Protein AF-A0A929SG05-F1 (afdb_monomer_lite)

Foldseek 3Di:
DDDDDDDDDPVVPPVPPPPVVVVVVVVVPPPDDDDDDDDDDDDDDDDAEAEEEAPAPQVQFQDDPNWGQEHEDPDQLHQENYEYEYQEYEGEEYALHEHEDAADEREHGEYEYNEYHYQEYALHEYARYAYEHGEYEYAYYEHAHEYAQHEYEAEEFEHGEYEYAYQDAYYYEEYEQGEYNAYEYDNGEYHHHYARYEYQYEYEQYHHQAEQENREYEAEHYEYQEEYEQGPNYLEYELAEYHYNDYHYNYYYYRTDYDNHDYYNGYD

pLDDT: mean 84.07, std 23.63, range [28.22, 98.94]

Sequence (268 aa):
MHYFADKISPHCVLKRANSQAIRAAALKKLAALSAAAACLLLPVCSFSGETRIYDGDASMLRNIGNYGNSFGPQNLDNVSENQIFVTTGDIGSVFGAYGEKKGSAVQNNSVEILNGNIANVFGGSAREGDVSKNKVSILRGSVRGDTVGGYSYLNNANENIVKIKSTLGVQLGNVYGGRSGKGDASGNKIEIDGEKTVVNKDIRGGYGSGA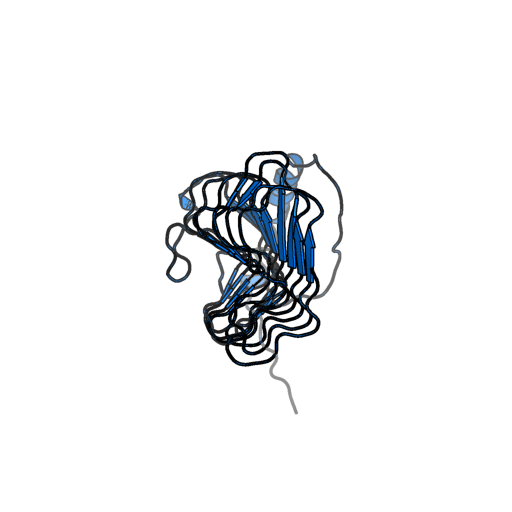TSRNEITIKNGEIKKDVVGGYNGSVASSNRIQISGGKLEGEITSGYSYGGEASKNIL

Secondary structure (DSSP, 8-state):
--PPPP---GGGSTTSSSSHHHHHHHTTS---S-----------------EEEE-S-GGG-EEETTEEEEBS-S-TT--BS-EEEE-SSEEEEEES-EE-STT--EES-EEEESS-EEEEEES-EESSS-EES-EEEE-SEEEEEEEEEEEESSS-EES-EEEEE-SS-EEEEEEEEEEESSS---S-EEEEE-TTEEE-S-EEEEE-SSB--S-EEEE-SSEE-S-EEEEESBSB--S-EEEE-SSEE-S-EES--BSSS---S-B-

Structure (mmCIF, N/CA/C/O backbone):
data_AF-A0A929SG05-F1
#
_entry.id   AF-A0A929SG05-F1
#
loop_
_atom_site.group_PDB
_atom_site.id
_atom_site.type_symbol
_atom_site.label_atom_id
_atom_site.label_alt_id
_atom_site.label_comp_id
_atom_site.label_asym_id
_atom_site.label_entity_id
_atom_site.label_seq_id
_atom_site.pdbx_PDB_ins_code
_atom_site.Cartn_x
_atom_site.Cartn_y
_atom_site.Cartn_z
_atom_site.occupancy
_atom_site.B_iso_or_equiv
_atom_site.auth_seq_id
_atom_site.auth_comp_id
_atom_site.auth_asym_id
_atom_site.auth_atom_id
_atom_site.pdbx_PDB_model_num
ATOM 1 N N . MET A 1 1 ? 41.746 29.011 -0.440 1.00 38.06 1 MET A N 1
ATOM 2 C CA . MET A 1 1 ? 40.678 29.489 -1.342 1.00 38.06 1 MET A CA 1
ATOM 3 C C . MET A 1 1 ? 41.080 29.189 -2.776 1.00 38.06 1 MET A C 1
ATOM 5 O O . MET A 1 1 ? 42.043 29.786 -3.222 1.00 38.06 1 MET A O 1
ATOM 9 N N . HIS A 1 2 ? 40.391 28.276 -3.464 1.00 28.22 2 HIS A N 1
ATOM 10 C CA . HIS A 1 2 ? 39.849 28.463 -4.819 1.00 28.22 2 HIS A CA 1
ATOM 11 C C . HIS A 1 2 ? 39.221 27.159 -5.325 1.00 28.22 2 HIS A C 1
ATOM 13 O O . HIS A 1 2 ? 39.734 26.067 -5.099 1.00 28.22 2 HIS A O 1
ATOM 19 N N . TYR A 1 3 ? 38.044 27.343 -5.916 1.00 29.72 3 TYR A N 1
ATOM 20 C CA . TYR A 1 3 ? 37.077 26.366 -6.398 1.00 29.72 3 TYR A CA 1
ATOM 21 C C . TYR A 1 3 ? 37.628 25.523 -7.557 1.00 29.72 3 TYR A C 1
ATOM 23 O O . TYR A 1 3 ? 38.164 26.079 -8.514 1.00 29.72 3 TYR A O 1
ATOM 31 N N . PHE A 1 4 ? 37.382 24.211 -7.531 1.00 30.44 4 PHE A N 1
ATOM 32 C CA . PHE A 1 4 ? 37.314 23.409 -8.752 1.00 30.44 4 PHE A CA 1
ATOM 33 C C . PHE A 1 4 ? 35.882 23.478 -9.292 1.00 30.44 4 PHE A C 1
ATOM 35 O O . PHE A 1 4 ? 34.933 23.097 -8.612 1.00 30.44 4 PHE A O 1
ATOM 42 N N . ALA A 1 5 ? 35.734 24.018 -10.501 1.00 31.41 5 ALA A N 1
ATOM 43 C CA . ALA A 1 5 ? 34.506 23.955 -11.278 1.00 31.41 5 ALA A CA 1
ATOM 44 C C . ALA A 1 5 ? 34.463 22.616 -12.030 1.00 31.41 5 ALA A C 1
ATOM 46 O O . ALA A 1 5 ? 35.324 22.351 -12.874 1.00 31.41 5 ALA A O 1
ATOM 47 N N . ASP A 1 6 ? 33.463 21.788 -11.730 1.00 33.47 6 ASP A N 1
ATOM 48 C CA . ASP A 1 6 ? 33.198 20.550 -12.459 1.00 33.47 6 ASP A CA 1
ATOM 49 C C . ASP A 1 6 ? 32.697 20.854 -13.877 1.00 33.47 6 ASP A C 1
ATOM 51 O O . ASP A 1 6 ? 31.692 21.534 -14.100 1.00 33.47 6 ASP A O 1
ATOM 55 N N . LYS A 1 7 ? 33.430 20.330 -14.862 1.00 33.84 7 LYS A N 1
ATOM 56 C CA . LYS A 1 7 ? 33.086 20.373 -16.284 1.00 33.84 7 LYS A CA 1
ATOM 57 C C . LYS A 1 7 ? 31.921 19.419 -16.562 1.00 33.84 7 LYS A C 1
ATOM 59 O O . LYS A 1 7 ? 32.078 18.203 -16.498 1.00 33.84 7 LYS A O 1
ATOM 64 N N . ILE A 1 8 ? 30.772 19.965 -16.953 1.00 35.66 8 ILE A N 1
ATOM 65 C CA . ILE A 1 8 ? 29.648 19.200 -17.514 1.00 35.66 8 ILE A CA 1
ATOM 66 C C . ILE A 1 8 ? 30.037 18.691 -18.913 1.00 35.66 8 ILE A C 1
ATOM 68 O O . ILE A 1 8 ? 30.544 19.449 -19.741 1.00 35.66 8 ILE A O 1
ATOM 72 N N . SER A 1 9 ? 29.810 17.401 -19.186 1.00 30.77 9 SER A N 1
ATOM 73 C CA . SER A 1 9 ? 30.192 16.768 -20.456 1.00 30.77 9 SER A CA 1
ATOM 74 C C . SER A 1 9 ? 29.316 17.219 -21.651 1.00 30.77 9 SER A C 1
ATOM 76 O O . SER A 1 9 ? 28.100 17.395 -21.510 1.00 30.77 9 SER A O 1
ATOM 78 N N . PRO A 1 10 ? 29.891 17.361 -22.863 1.00 33.12 10 PRO A N 1
ATOM 79 C CA . PRO A 1 10 ? 29.193 17.852 -24.061 1.00 33.12 10 PRO A CA 1
ATOM 80 C C . PRO A 1 10 ? 28.108 16.911 -24.627 1.00 33.12 10 PRO A C 1
ATOM 82 O O . PRO A 1 10 ? 27.357 17.307 -25.519 1.00 33.12 10 PRO A O 1
ATOM 85 N N . HIS A 1 11 ? 27.929 15.706 -24.070 1.00 35.75 11 HIS A N 1
ATOM 86 C CA . HIS A 1 11 ? 26.809 14.816 -24.415 1.00 35.75 11 HIS A CA 1
ATOM 87 C C . HIS A 1 11 ? 25.427 15.373 -24.008 1.00 35.75 11 HIS A C 1
ATOM 89 O O . HIS A 1 11 ? 24.402 14.874 -24.477 1.00 35.75 11 HIS A O 1
ATOM 95 N N . CYS A 1 12 ? 25.386 16.427 -23.183 1.00 35.62 12 CYS A N 1
ATOM 96 C CA . CYS A 1 12 ? 24.159 17.046 -22.672 1.00 35.62 12 CYS A CA 1
ATOM 97 C C . CYS A 1 12 ? 23.469 18.012 -23.667 1.00 35.62 12 CYS A C 1
ATOM 99 O O . CYS A 1 12 ? 22.310 18.377 -23.481 1.00 35.62 12 CYS A O 1
ATOM 101 N N . VAL A 1 13 ? 24.135 18.418 -24.757 1.00 40.31 13 VAL A N 1
ATOM 102 C CA . VAL A 1 13 ? 23.622 19.480 -25.652 1.00 40.31 13 VAL A CA 1
ATOM 103 C C . VAL A 1 13 ? 22.741 18.947 -26.801 1.00 40.31 13 VAL A C 1
ATOM 105 O O . VAL A 1 13 ? 21.869 19.663 -27.287 1.00 40.31 13 VAL A O 1
ATOM 108 N N . LEU A 1 14 ? 22.878 17.677 -27.207 1.00 30.41 14 LEU A N 1
ATOM 109 C CA . LEU A 1 14 ? 22.305 17.173 -28.473 1.00 30.41 14 LEU A CA 1
ATOM 110 C C . LEU A 1 14 ? 20.991 16.370 -28.374 1.00 30.41 14 LEU A C 1
ATOM 112 O O . LEU A 1 14 ? 20.360 16.126 -29.398 1.00 30.41 14 LEU A O 1
ATOM 116 N N . LYS A 1 15 ? 20.484 16.036 -27.177 1.00 33.88 15 LYS A N 1
ATOM 117 C CA . LYS A 1 15 ? 19.126 15.450 -27.014 1.00 33.88 15 LYS A CA 1
ATOM 118 C C . LYS A 1 15 ? 18.008 16.499 -26.868 1.00 33.88 15 LYS A C 1
ATOM 120 O O . LYS A 1 15 ? 16.860 16.154 -26.594 1.00 33.88 15 LYS A O 1
ATOM 125 N N . ARG A 1 16 ? 18.333 17.779 -27.088 1.00 41.69 16 ARG A N 1
ATOM 126 C CA . ARG A 1 16 ? 17.463 18.947 -26.865 1.00 41.69 16 ARG A CA 1
ATOM 127 C C . ARG A 1 16 ? 16.379 19.165 -27.936 1.00 41.69 16 ARG A C 1
ATOM 129 O O . ARG A 1 16 ? 15.442 19.901 -27.663 1.00 41.69 16 ARG A O 1
ATOM 136 N N . ALA A 1 17 ? 16.447 18.530 -29.110 1.00 35.06 17 ALA A N 1
ATOM 137 C CA . ALA A 1 17 ? 15.553 18.875 -30.229 1.00 35.06 17 ALA A CA 1
ATOM 138 C C . ALA A 1 17 ? 14.489 17.820 -30.607 1.00 35.06 17 ALA A C 1
ATOM 140 O O . ALA A 1 17 ? 13.464 18.186 -31.171 1.00 35.06 17 ALA A O 1
ATOM 141 N N . ASN A 1 18 ? 14.650 16.535 -30.256 1.00 34.94 18 ASN A N 1
ATOM 142 C CA . ASN A 1 18 ? 13.774 15.468 -30.789 1.00 34.94 18 ASN A CA 1
ATOM 143 C C . ASN A 1 18 ? 12.668 14.955 -29.844 1.00 34.94 18 ASN A C 1
ATOM 145 O O . ASN A 1 18 ? 11.859 14.127 -30.250 1.00 34.94 18 ASN A O 1
ATOM 149 N N . SER A 1 19 ? 12.578 15.449 -28.605 1.00 41.50 19 SER A N 1
ATOM 150 C CA . SER A 1 19 ? 11.541 15.027 -27.636 1.00 41.50 19 SER A CA 1
ATOM 151 C C . SER A 1 19 ? 10.321 15.966 -27.587 1.00 41.50 19 SER A C 1
ATOM 153 O O . SER A 1 19 ? 9.219 15.547 -27.230 1.00 41.50 19 SER A O 1
ATOM 155 N N . GLN A 1 20 ? 10.470 17.230 -28.005 1.00 39.91 20 GLN A N 1
ATOM 156 C CA . GLN A 1 20 ? 9.378 18.214 -27.945 1.00 39.91 20 GLN A CA 1
ATOM 157 C C . GLN A 1 20 ? 8.353 18.074 -29.086 1.00 39.91 20 GLN A C 1
ATOM 159 O O . GLN A 1 20 ? 7.176 18.353 -28.871 1.00 39.91 20 GLN A O 1
ATOM 164 N N . ALA A 1 21 ? 8.742 17.564 -30.260 1.00 37.09 21 ALA A N 1
ATOM 165 C CA . ALA A 1 21 ? 7.813 17.370 -31.382 1.00 37.09 21 ALA A CA 1
ATOM 166 C C . ALA A 1 21 ? 6.912 16.126 -31.219 1.00 37.09 21 ALA A C 1
ATOM 168 O O . ALA A 1 21 ? 5.741 16.150 -31.594 1.00 37.09 21 ALA A O 1
ATOM 169 N N . ILE A 1 22 ? 7.418 15.056 -30.593 1.00 39.09 22 ILE A N 1
ATOM 170 C CA . ILE A 1 22 ? 6.668 13.800 -30.393 1.00 39.09 22 ILE A CA 1
ATOM 171 C C . ILE A 1 22 ? 5.617 13.956 -29.277 1.00 39.09 22 ILE A C 1
ATOM 173 O O . ILE A 1 22 ? 4.518 13.406 -29.362 1.00 39.09 22 ILE A O 1
ATOM 177 N N . ARG A 1 23 ? 5.899 14.785 -28.261 1.00 42.56 23 ARG A N 1
ATOM 178 C CA . ARG A 1 23 ? 4.977 15.041 -27.141 1.00 42.56 23 ARG A CA 1
ATOM 179 C C . ARG A 1 23 ? 3.778 15.927 -27.508 1.00 42.56 23 ARG A C 1
ATOM 181 O O . ARG A 1 23 ? 2.733 15.793 -26.882 1.00 42.56 23 ARG A O 1
ATOM 188 N N . ALA A 1 24 ? 3.866 16.751 -28.554 1.00 37.81 24 ALA A N 1
ATOM 189 C CA . ALA A 1 24 ? 2.734 17.555 -29.035 1.00 37.81 24 ALA A CA 1
ATOM 190 C C . ALA A 1 24 ? 1.695 16.739 -29.838 1.00 37.81 24 ALA A C 1
ATOM 192 O O . ALA A 1 24 ? 0.516 17.093 -29.860 1.00 37.81 24 ALA A O 1
ATOM 193 N N . ALA A 1 25 ? 2.102 15.631 -30.472 1.00 35.06 25 ALA A N 1
ATOM 194 C CA . ALA A 1 25 ? 1.200 14.772 -31.245 1.00 35.06 25 ALA A CA 1
ATOM 195 C C . ALA A 1 25 ? 0.426 13.774 -30.362 1.00 35.06 25 ALA A C 1
ATOM 197 O O . ALA A 1 25 ? -0.759 13.538 -30.599 1.00 35.06 25 ALA A O 1
ATOM 198 N N . ALA A 1 26 ? 1.051 13.253 -29.299 1.00 37.06 26 ALA A N 1
ATOM 199 C CA . ALA A 1 26 ? 0.381 12.391 -28.320 1.00 37.06 26 ALA A CA 1
ATOM 200 C C . ALA A 1 26 ? -0.656 13.156 -27.469 1.00 37.06 26 ALA A C 1
ATOM 202 O O . ALA A 1 26 ? -1.701 12.608 -27.123 1.00 37.06 26 ALA A O 1
ATOM 203 N N . LEU A 1 27 ? -0.425 14.452 -27.216 1.00 35.91 27 LEU A N 1
ATOM 204 C CA . LEU A 1 27 ? -1.356 15.314 -26.476 1.00 35.91 27 LEU A CA 1
ATOM 205 C C . LEU A 1 27 ? -2.671 15.622 -27.219 1.00 35.91 27 LEU A C 1
ATOM 207 O O . LEU A 1 27 ? -3.624 16.068 -26.586 1.00 35.91 27 LEU A O 1
ATOM 211 N N . LYS A 1 28 ? -2.778 15.366 -28.532 1.00 35.34 28 LYS A N 1
ATOM 212 C CA . LYS A 1 28 ? -4.035 15.571 -29.281 1.00 35.34 28 LYS A CA 1
ATOM 213 C C . LYS A 1 28 ? -5.044 14.426 -29.142 1.00 35.34 28 LYS A C 1
ATOM 215 O O . LYS A 1 28 ? -6.197 14.615 -29.513 1.00 35.34 28 LYS A O 1
ATOM 220 N N . LYS A 1 29 ? -4.655 13.263 -28.601 1.00 35.25 29 LYS A N 1
ATOM 221 C CA . LYS A 1 29 ? -5.557 12.102 -28.440 1.00 35.25 29 LYS A CA 1
ATOM 222 C C . LYS A 1 29 ? -6.075 11.863 -27.017 1.00 35.25 29 LYS A C 1
ATOM 224 O O . LYS A 1 29 ? -6.903 10.978 -26.845 1.00 35.25 29 LYS A O 1
ATOM 229 N N . LEU A 1 30 ? -5.664 12.657 -26.025 1.00 37.28 30 LEU A N 1
ATOM 230 C CA . LEU A 1 30 ? -6.106 12.509 -24.627 1.00 37.28 30 LEU A CA 1
ATOM 231 C C . LEU A 1 30 ? -6.714 13.792 -24.025 1.00 37.28 30 LEU A C 1
ATOM 233 O O . LEU A 1 30 ? -6.699 14.000 -22.817 1.00 37.28 30 LEU A O 1
ATOM 237 N N . ALA A 1 31 ? -7.286 14.659 -24.860 1.00 31.12 31 ALA A N 1
ATOM 238 C CA . ALA A 1 31 ? -8.037 15.828 -24.408 1.00 31.12 31 ALA A CA 1
ATOM 239 C C . ALA A 1 31 ? -9.525 15.484 -24.202 1.00 31.12 31 ALA A C 1
ATOM 241 O O . ALA A 1 31 ? -10.382 15.973 -24.929 1.00 31.12 31 ALA A O 1
ATOM 242 N N . ALA A 1 32 ? -9.830 14.616 -23.235 1.00 34.12 32 ALA A N 1
ATOM 243 C CA . ALA A 1 32 ? -11.186 14.444 -22.707 1.00 34.12 32 ALA A CA 1
ATOM 244 C C . ALA A 1 32 ? -11.154 13.750 -21.334 1.00 34.12 32 ALA A C 1
ATOM 246 O O . ALA A 1 32 ? -11.484 12.576 -21.236 1.00 34.12 32 ALA A O 1
ATOM 247 N N . LEU A 1 33 ? -10.698 14.457 -20.293 1.00 30.47 33 LEU A N 1
ATOM 248 C CA . LEU A 1 33 ? -11.373 14.598 -18.988 1.00 30.47 33 LEU A CA 1
ATOM 249 C C . LEU A 1 33 ? -10.465 15.376 -17.999 1.00 30.47 33 LEU A C 1
ATOM 251 O O . LEU A 1 33 ? -9.383 14.933 -17.638 1.00 30.47 33 LEU A O 1
ATOM 255 N N . SER A 1 34 ? -10.956 16.552 -17.589 1.00 36.50 34 SER A N 1
ATOM 256 C CA . SER A 1 34 ? -10.651 17.351 -16.381 1.00 36.50 34 SER A CA 1
ATOM 257 C C . SER A 1 34 ? -9.199 17.731 -16.007 1.00 36.50 34 SER A C 1
ATOM 259 O O . SER A 1 34 ? -8.512 17.030 -15.273 1.00 36.50 34 SER A O 1
ATOM 261 N N . ALA A 1 35 ? -8.825 18.942 -16.439 1.00 31.56 35 ALA A N 1
ATOM 262 C CA . ALA A 1 35 ? -8.150 20.040 -15.721 1.00 31.56 35 ALA A CA 1
ATOM 263 C C . ALA A 1 35 ? -7.282 19.752 -14.469 1.00 31.56 35 ALA A C 1
ATOM 265 O O . ALA A 1 35 ? -7.805 19.498 -13.390 1.00 31.56 35 ALA A O 1
ATOM 266 N N . ALA A 1 36 ? -5.977 20.036 -14.558 1.00 30.89 36 ALA A N 1
ATOM 267 C CA . ALA A 1 36 ? -5.409 21.324 -14.123 1.00 30.89 36 ALA A CA 1
ATOM 268 C C . ALA A 1 36 ? -3.918 21.406 -14.498 1.00 30.89 36 ALA A C 1
ATOM 270 O O . ALA A 1 36 ? -3.109 20.559 -14.130 1.00 30.89 36 ALA A O 1
ATOM 271 N N . ALA A 1 37 ? -3.570 22.445 -15.253 1.00 36.00 37 ALA A N 1
ATOM 272 C CA . ALA A 1 37 ? -2.208 22.794 -15.616 1.00 36.00 37 ALA A CA 1
ATOM 273 C C . ALA A 1 37 ? -1.506 23.510 -14.455 1.00 36.00 37 ALA A C 1
ATOM 275 O O . ALA A 1 37 ? -2.064 24.461 -13.917 1.00 36.00 37 ALA A O 1
ATOM 276 N N . ALA A 1 38 ? -0.272 23.115 -14.141 1.00 29.84 38 ALA A N 1
ATOM 277 C CA . ALA A 1 38 ? 0.769 24.008 -13.628 1.00 29.84 38 ALA A CA 1
ATOM 278 C C . ALA A 1 38 ? 2.110 23.262 -13.571 1.00 29.84 38 ALA A C 1
ATOM 280 O O . ALA A 1 38 ? 2.224 22.296 -12.827 1.00 29.84 38 ALA A O 1
ATOM 281 N N . CYS A 1 39 ? 3.118 23.725 -14.318 1.00 28.53 39 CYS A N 1
ATOM 282 C CA . CYS A 1 39 ? 4.428 24.052 -13.738 1.00 28.53 39 CYS A CA 1
ATOM 283 C C . CYS A 1 39 ? 5.305 24.765 -14.784 1.00 28.53 39 CYS A C 1
ATOM 285 O O . CYS A 1 39 ? 5.874 24.135 -15.677 1.00 28.53 39 CYS A O 1
ATOM 287 N N . LEU A 1 40 ? 5.391 26.096 -14.682 1.00 32.34 40 LEU A N 1
ATOM 288 C CA . LEU A 1 40 ? 6.451 26.902 -15.287 1.00 32.34 40 LEU A CA 1
ATOM 289 C C . LEU A 1 40 ? 7.572 27.084 -14.246 1.00 32.34 40 LEU A C 1
ATOM 291 O O . LEU A 1 40 ? 7.296 27.533 -13.140 1.00 32.34 40 LEU A O 1
ATOM 295 N N . LEU A 1 41 ? 8.808 26.811 -14.685 1.00 36.94 41 LEU A N 1
ATOM 296 C CA . LEU A 1 41 ? 10.105 27.341 -14.221 1.00 36.94 41 LEU A CA 1
ATOM 297 C C . LEU A 1 41 ? 10.525 27.143 -12.752 1.00 36.94 41 LEU A C 1
ATOM 299 O O . LEU A 1 41 ? 10.118 27.927 -11.910 1.00 36.94 41 LEU A O 1
ATOM 303 N N . LEU A 1 42 ? 11.506 26.257 -12.506 1.00 29.17 42 LEU A N 1
ATOM 304 C CA . LEU A 1 42 ? 12.574 26.409 -11.492 1.00 29.17 42 LEU A CA 1
ATOM 305 C C . LEU A 1 42 ? 13.803 25.512 -11.841 1.00 29.17 42 LEU A C 1
ATOM 307 O O . LEU A 1 42 ? 13.670 24.620 -12.683 1.00 29.17 42 LEU A O 1
ATOM 311 N N . PRO A 1 43 ? 15.017 25.808 -11.313 1.00 37.12 43 PRO A N 1
ATOM 312 C CA . PRO A 1 43 ? 16.310 25.456 -11.918 1.00 37.12 43 PRO A CA 1
ATOM 313 C C . PRO A 1 43 ? 16.718 23.977 -11.773 1.00 37.12 43 PRO A C 1
ATOM 315 O O . PRO A 1 43 ? 16.254 23.251 -10.902 1.00 37.12 43 PRO A O 1
ATOM 318 N N . VAL A 1 44 ? 17.612 23.547 -12.669 1.00 40.75 44 VAL A N 1
ATOM 319 C CA . VAL A 1 44 ? 17.956 22.153 -12.994 1.00 40.75 44 VAL A CA 1
ATOM 320 C C . VAL A 1 44 ? 19.114 21.626 -12.134 1.00 40.75 44 VAL A C 1
ATOM 322 O O . VAL A 1 44 ? 20.210 22.171 -12.230 1.00 40.75 44 VAL A O 1
ATOM 325 N N . CYS A 1 45 ? 18.892 20.548 -11.363 1.00 29.56 45 CYS A N 1
ATOM 326 C CA . CYS A 1 45 ? 19.618 19.262 -11.490 1.00 29.56 45 CYS A CA 1
ATOM 327 C C . CYS A 1 45 ? 19.241 18.237 -10.390 1.00 29.56 45 CYS A C 1
ATOM 329 O O . CYS A 1 45 ? 19.794 18.266 -9.297 1.00 29.56 45 CYS A O 1
ATOM 331 N N . SER A 1 46 ? 18.334 17.310 -10.722 1.00 32.66 46 SER A N 1
ATOM 332 C CA . SER A 1 46 ? 18.345 15.862 -10.403 1.00 32.66 46 SER A CA 1
ATOM 333 C C . SER A 1 46 ? 17.092 15.274 -11.074 1.00 32.66 46 SER A C 1
ATOM 335 O O . SER A 1 46 ? 15.999 15.767 -10.809 1.00 32.66 46 SER A O 1
ATOM 337 N N . PHE A 1 47 ? 17.191 14.332 -12.021 1.00 49.56 47 PHE A N 1
ATOM 338 C CA . PHE A 1 47 ? 16.023 13.954 -12.846 1.00 49.56 47 PHE A CA 1
ATOM 339 C C . PHE A 1 47 ? 15.055 12.992 -12.137 1.00 49.56 47 PHE A C 1
ATOM 341 O O . PHE A 1 47 ? 15.035 11.801 -12.402 1.00 49.56 47 PHE A O 1
ATOM 348 N N . SER A 1 48 ? 14.210 13.563 -11.287 1.00 62.59 48 SER A N 1
ATOM 349 C CA . SER A 1 48 ? 12.918 13.062 -10.802 1.00 62.59 48 SER A CA 1
ATOM 350 C C . SER A 1 48 ? 11.824 13.241 -11.886 1.00 62.59 48 SER A C 1
ATOM 352 O O . SER A 1 48 ? 11.951 14.144 -12.718 1.00 62.59 48 SER A O 1
ATOM 354 N N . GLY A 1 49 ? 10.774 12.403 -11.920 1.00 71.94 49 GLY A N 1
ATOM 355 C CA . GLY A 1 49 ? 9.578 12.662 -12.751 1.00 71.94 49 GLY A CA 1
ATOM 356 C C . GLY A 1 49 ? 9.420 11.916 -14.092 1.00 71.94 49 GLY A C 1
ATOM 357 O O . GLY A 1 49 ? 9.046 12.530 -15.095 1.00 71.94 49 GLY A O 1
ATOM 358 N N . GLU A 1 50 ? 9.672 10.602 -14.160 1.00 82.31 50 GLU A N 1
ATOM 359 C CA . GLU A 1 50 ? 9.360 9.790 -15.352 1.00 82.31 50 GLU A CA 1
ATOM 360 C C . GLU A 1 50 ? 7.856 9.458 -15.445 1.00 82.31 50 GLU A C 1
ATOM 362 O O . GLU A 1 50 ? 7.271 8.963 -14.485 1.00 82.31 50 GLU A O 1
ATOM 367 N N . THR A 1 51 ? 7.230 9.639 -16.616 1.00 87.81 51 THR A N 1
ATOM 368 C CA . THR A 1 51 ? 5.872 9.129 -16.893 1.00 87.81 51 THR A CA 1
ATOM 369 C C . THR A 1 51 ? 5.938 7.871 -17.754 1.00 87.81 51 THR A C 1
ATOM 371 O O . THR A 1 51 ? 6.520 7.905 -18.841 1.00 87.81 51 THR A O 1
ATOM 374 N N . ARG A 1 52 ? 5.305 6.777 -17.318 1.00 88.62 52 ARG A N 1
ATOM 375 C CA . ARG A 1 52 ? 5.233 5.514 -18.070 1.00 88.62 52 ARG A CA 1
ATOM 376 C C . ARG A 1 52 ? 3.810 4.987 -18.142 1.00 88.62 52 ARG A C 1
ATOM 378 O O . ARG A 1 52 ? 3.075 5.041 -17.164 1.00 88.62 52 ARG A O 1
ATOM 385 N N . ILE A 1 53 ? 3.453 4.428 -19.293 1.00 93.75 53 ILE A N 1
ATOM 386 C CA . ILE A 1 53 ? 2.140 3.834 -19.548 1.00 93.75 53 ILE A CA 1
ATOM 387 C C . ILE A 1 53 ? 2.370 2.394 -19.988 1.00 93.75 53 ILE A C 1
ATOM 389 O O . ILE A 1 53 ? 3.148 2.169 -20.908 1.00 93.75 53 ILE A O 1
ATOM 393 N N . TYR A 1 54 ? 1.727 1.441 -19.321 1.00 93.38 54 TYR A N 1
ATOM 394 C CA . TYR A 1 54 ? 1.644 0.059 -19.775 1.00 93.38 54 TYR A CA 1
ATOM 395 C C . TYR A 1 54 ? 0.309 -0.165 -20.481 1.00 93.38 54 TYR A C 1
ATOM 397 O O . TYR A 1 54 ? -0.765 0.076 -19.913 1.00 93.38 54 TYR A O 1
ATOM 405 N N . ASP A 1 55 ? 0.390 -0.618 -21.725 1.00 93.88 55 ASP A N 1
ATOM 406 C CA . ASP A 1 55 ? -0.731 -0.831 -22.642 1.00 93.88 55 ASP A CA 1
ATOM 407 C C . ASP A 1 55 ? -0.962 -2.305 -22.999 1.00 93.88 55 ASP A C 1
ATOM 409 O O . ASP A 1 55 ? -1.810 -2.617 -23.833 1.00 93.88 55 ASP A O 1
ATOM 413 N N . GLY A 1 56 ? -0.267 -3.215 -22.311 1.00 92.56 56 GLY A N 1
ATOM 414 C CA . GLY A 1 56 ? -0.355 -4.655 -22.538 1.00 92.56 56 GLY A CA 1
ATOM 415 C C . GLY A 1 56 ? 0.821 -5.238 -23.320 1.00 92.56 56 GLY A C 1
ATOM 416 O O . GLY A 1 56 ? 0.878 -6.458 -23.460 1.00 92.56 56 GLY A O 1
ATOM 417 N N . ASP A 1 57 ? 1.764 -4.417 -23.795 1.00 93.44 57 ASP A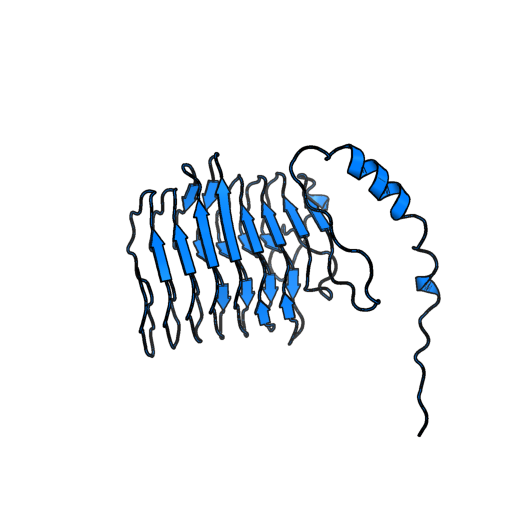 N 1
ATOM 418 C CA . ASP A 1 57 ? 2.985 -4.922 -24.421 1.00 93.44 57 ASP A CA 1
ATOM 419 C C . ASP A 1 57 ? 3.939 -5.538 -23.385 1.00 93.44 57 ASP A C 1
ATOM 421 O O . ASP A 1 57 ? 4.685 -4.848 -22.683 1.00 93.44 57 ASP A O 1
ATOM 425 N N . ALA A 1 58 ? 3.956 -6.872 -23.335 1.00 94.38 58 ALA A N 1
ATOM 426 C CA . ALA A 1 58 ? 4.809 -7.649 -22.442 1.00 94.38 58 ALA A CA 1
ATOM 427 C C . ALA A 1 58 ? 6.312 -7.334 -22.590 1.00 94.38 58 ALA A C 1
ATOM 429 O O . ALA A 1 58 ? 7.067 -7.573 -21.648 1.00 94.38 58 ALA A O 1
ATOM 430 N N . SER A 1 59 ? 6.763 -6.753 -23.711 1.00 94.00 59 SER A N 1
ATOM 431 C CA . SER A 1 59 ? 8.160 -6.329 -23.894 1.00 94.00 59 SER A CA 1
ATOM 432 C C . SER A 1 59 ? 8.593 -5.221 -22.920 1.00 94.00 59 SER A C 1
ATOM 434 O O . SER A 1 59 ? 9.781 -5.047 -22.644 1.00 94.00 59 SER A O 1
ATOM 436 N N . MET A 1 60 ? 7.631 -4.485 -22.352 1.00 93.44 60 MET A N 1
ATOM 437 C CA . MET A 1 60 ? 7.873 -3.437 -21.356 1.00 93.44 60 MET A CA 1
ATOM 438 C C . MET A 1 60 ? 8.116 -3.991 -19.946 1.00 93.44 60 MET A C 1
ATOM 440 O O . MET A 1 60 ? 8.562 -3.244 -19.061 1.00 93.44 60 MET A O 1
ATOM 444 N N . LEU A 1 61 ? 7.791 -5.268 -19.728 1.00 95.44 61 LEU A N 1
ATOM 445 C CA . LEU A 1 61 ? 7.929 -5.946 -18.448 1.00 95.44 61 LEU A CA 1
ATOM 446 C C . LEU A 1 61 ? 9.359 -6.446 -18.258 1.00 95.44 61 LEU A C 1
ATOM 448 O O . LEU A 1 61 ? 10.048 -6.844 -19.194 1.00 95.44 61 LEU A O 1
ATOM 452 N N . ARG A 1 62 ? 9.828 -6.402 -17.014 1.00 93.62 62 ARG A N 1
ATOM 453 C CA . ARG A 1 62 ? 11.196 -6.784 -16.650 1.00 93.62 62 ARG A CA 1
ATOM 454 C C . ARG A 1 62 ? 11.284 -7.233 -15.202 1.00 93.62 62 ARG A C 1
ATOM 456 O O . ARG A 1 62 ? 10.312 -7.165 -14.457 1.00 93.62 62 ARG A O 1
ATOM 463 N N . ASN A 1 63 ? 12.474 -7.631 -14.781 1.00 93.25 63 ASN A N 1
ATOM 464 C CA . ASN A 1 63 ? 12.741 -7.882 -13.373 1.00 93.25 63 ASN A CA 1
ATOM 465 C C . ASN A 1 63 ? 13.045 -6.556 -12.657 1.00 93.25 63 ASN A C 1
ATOM 467 O O . ASN A 1 63 ? 13.809 -5.737 -13.167 1.00 93.25 63 ASN A O 1
ATOM 471 N N . ILE A 1 64 ? 12.434 -6.341 -11.490 1.00 90.94 64 ILE A N 1
ATOM 472 C CA . ILE A 1 64 ? 12.716 -5.213 -10.588 1.00 90.94 64 ILE A CA 1
ATOM 473 C C . ILE A 1 64 ? 12.963 -5.803 -9.198 1.00 90.94 64 ILE A C 1
ATOM 475 O O . ILE A 1 64 ? 12.068 -6.422 -8.616 1.00 90.94 64 ILE A O 1
ATOM 479 N N . GLY A 1 65 ? 14.187 -5.671 -8.679 1.00 87.19 65 GLY A N 1
ATOM 480 C CA . GLY A 1 65 ? 14.627 -6.449 -7.522 1.00 87.19 65 GLY A CA 1
ATOM 481 C C . GLY A 1 65 ? 14.432 -7.952 -7.761 1.00 87.19 65 GLY A C 1
ATOM 482 O O . GLY A 1 65 ? 14.839 -8.486 -8.790 1.00 87.19 65 GLY A O 1
ATOM 483 N N . ASN A 1 66 ? 13.739 -8.622 -6.838 1.00 90.38 66 ASN A N 1
ATOM 484 C CA . ASN A 1 66 ? 13.415 -10.051 -6.947 1.00 90.38 66 ASN A CA 1
ATOM 485 C C . ASN A 1 66 ? 12.046 -10.325 -7.600 1.00 90.38 66 ASN A C 1
ATOM 487 O O . ASN A 1 66 ? 11.574 -11.461 -7.584 1.00 90.38 66 ASN A O 1
ATOM 491 N N . TYR A 1 67 ? 11.382 -9.301 -8.145 1.00 92.25 67 TYR A N 1
ATOM 492 C CA . TYR A 1 67 ? 10.058 -9.433 -8.749 1.00 92.25 67 TYR A CA 1
ATOM 493 C C . TYR A 1 67 ? 10.167 -9.537 -10.268 1.00 92.25 67 TYR A C 1
ATOM 495 O O . TYR A 1 67 ? 10.516 -8.568 -10.948 1.00 92.25 67 TYR A O 1
ATOM 503 N N . GLY A 1 68 ? 9.832 -10.710 -10.807 1.00 94.12 68 GLY A N 1
ATOM 504 C CA . GLY A 1 68 ? 9.701 -10.918 -12.247 1.00 94.12 68 GLY A CA 1
ATOM 505 C C . GLY A 1 68 ? 8.406 -10.340 -12.818 1.00 94.12 68 GLY A C 1
ATOM 506 O O . GLY A 1 68 ? 7.467 -10.048 -12.077 1.00 94.12 68 GLY A O 1
ATOM 507 N N . ASN A 1 69 ? 8.355 -10.202 -14.144 1.00 96.88 69 ASN A N 1
ATOM 508 C CA . ASN A 1 69 ? 7.181 -9.709 -14.873 1.00 96.88 69 ASN A CA 1
ATOM 509 C C . ASN A 1 69 ? 6.670 -8.345 -14.361 1.00 96.88 69 ASN A C 1
ATOM 511 O O . ASN A 1 69 ? 5.469 -8.137 -14.191 1.00 96.88 69 ASN A O 1
ATOM 515 N N . SER A 1 70 ? 7.591 -7.438 -14.037 1.00 97.38 70 SER A N 1
ATOM 516 C CA . SER A 1 70 ? 7.304 -6.182 -13.346 1.00 97.38 70 SER A CA 1
ATOM 517 C C . SER A 1 70 ? 7.321 -4.971 -14.270 1.00 97.38 70 SER A C 1
ATOM 519 O O . SER A 1 70 ? 8.073 -4.909 -15.244 1.00 97.38 70 SER A O 1
ATOM 521 N N . PHE A 1 71 ? 6.543 -3.960 -13.898 1.00 96.12 71 PHE A N 1
ATOM 522 C CA . PHE A 1 71 ? 6.481 -2.665 -14.560 1.00 96.12 71 PHE A CA 1
ATOM 523 C C . PHE A 1 71 ? 6.831 -1.527 -13.593 1.00 96.12 71 PHE A C 1
ATOM 525 O O . PHE A 1 71 ? 6.462 -1.554 -12.424 1.00 96.12 71 PHE A O 1
ATOM 532 N N . GLY A 1 72 ? 7.540 -0.510 -14.077 1.00 92.31 72 GLY A N 1
ATOM 533 C CA . GLY A 1 72 ? 7.965 0.651 -13.285 1.00 92.31 72 GLY A CA 1
ATOM 534 C C . GLY A 1 72 ? 9.007 1.506 -14.020 1.00 92.31 72 GLY A C 1
ATOM 535 O O . GLY A 1 72 ? 9.241 1.251 -15.211 1.00 92.31 72 GLY A O 1
ATOM 536 N N . PRO A 1 73 ? 9.665 2.475 -13.355 1.00 85.75 73 PRO A N 1
ATOM 537 C CA . PRO A 1 73 ? 10.720 3.337 -13.919 1.00 85.75 73 PRO A CA 1
ATOM 538 C C . PRO A 1 73 ? 11.977 2.590 -14.361 1.00 85.75 73 PRO A C 1
ATOM 540 O O . PRO A 1 73 ? 12.456 1.705 -13.648 1.00 85.75 73 PRO A O 1
ATOM 543 N N . GLN A 1 74 ? 12.521 2.933 -15.532 1.00 64.88 74 GLN A N 1
ATOM 544 C CA . GLN A 1 74 ? 13.694 2.242 -16.099 1.00 64.88 74 GLN A CA 1
ATOM 545 C C . GLN A 1 74 ? 14.991 2.528 -15.328 1.00 64.88 74 GLN A C 1
ATOM 547 O O . GLN A 1 74 ? 15.858 1.658 -15.284 1.00 64.88 74 GLN A O 1
ATOM 552 N N . ASN A 1 75 ? 15.104 3.699 -14.691 1.00 64.06 75 ASN A N 1
ATOM 553 C CA . ASN A 1 75 ? 16.292 4.118 -13.944 1.00 64.06 75 ASN A CA 1
ATOM 554 C C . ASN A 1 75 ? 16.010 4.148 -12.435 1.00 64.06 75 ASN A C 1
ATOM 556 O O . ASN A 1 75 ? 15.252 4.986 -11.955 1.00 64.06 75 ASN A O 1
ATOM 560 N N . LEU A 1 76 ? 16.664 3.257 -11.687 1.00 64.00 76 LEU A N 1
ATOM 561 C CA . LEU A 1 76 ? 16.486 3.075 -10.236 1.00 64.00 76 LEU A CA 1
ATOM 562 C C . LEU A 1 76 ? 17.216 4.128 -9.380 1.00 64.00 76 LEU A C 1
ATOM 564 O O . LEU A 1 76 ? 17.090 4.133 -8.158 1.00 64.00 76 LEU A O 1
ATOM 568 N N . ASP A 1 77 ? 17.975 5.023 -10.016 1.00 58.59 77 ASP A N 1
ATOM 569 C CA . ASP A 1 77 ? 18.637 6.157 -9.358 1.00 58.59 77 ASP A CA 1
ATOM 570 C C . ASP A 1 77 ? 17.680 7.342 -9.128 1.00 58.59 77 ASP A C 1
ATOM 572 O O . ASP A 1 77 ? 17.954 8.211 -8.302 1.00 58.59 77 ASP A O 1
ATOM 576 N N . ASN A 1 78 ? 16.532 7.348 -9.819 1.00 59.31 78 ASN A N 1
ATOM 577 C CA . ASN A 1 78 ? 15.541 8.422 -9.801 1.00 59.31 78 ASN A CA 1
ATOM 578 C C . ASN A 1 78 ? 14.272 7.949 -9.094 1.00 59.31 78 ASN A C 1
ATOM 580 O O . ASN A 1 78 ? 13.298 7.493 -9.693 1.00 59.31 78 ASN A O 1
ATOM 584 N N . VAL A 1 79 ? 14.312 8.035 -7.776 1.00 73.69 79 VAL A N 1
ATOM 585 C CA . VAL A 1 79 ? 13.340 7.417 -6.873 1.00 73.69 79 VAL A CA 1
ATOM 586 C C . VAL A 1 79 ? 12.161 8.330 -6.529 1.00 73.69 79 VAL A C 1
ATOM 588 O O . VAL A 1 79 ? 11.420 8.043 -5.587 1.00 73.69 79 VAL A O 1
ATOM 591 N N . SER A 1 80 ? 11.954 9.411 -7.287 1.00 87.31 80 SER A N 1
ATOM 592 C CA . SER A 1 80 ? 10.889 10.367 -6.998 1.00 87.31 80 SER A CA 1
ATOM 593 C C . SER A 1 80 ? 10.083 10.875 -8.189 1.00 87.31 80 SER A C 1
ATOM 595 O O . SER A 1 80 ? 10.535 10.861 -9.333 1.00 87.31 80 SER A O 1
ATOM 597 N N . GLU A 1 81 ? 8.861 11.318 -7.868 1.00 88.94 81 GLU A N 1
ATOM 598 C CA . GLU A 1 81 ? 7.890 12.003 -8.746 1.00 88.94 81 GLU A CA 1
ATOM 599 C C . GLU A 1 81 ? 7.465 11.234 -10.002 1.00 88.94 81 GLU A C 1
ATOM 601 O O . GLU A 1 81 ? 6.823 11.794 -10.891 1.00 88.94 81 GLU A O 1
ATOM 606 N N . ASN A 1 82 ? 7.775 9.943 -10.088 1.00 88.75 82 ASN A N 1
ATOM 607 C CA . ASN A 1 82 ? 7.385 9.138 -11.235 1.00 88.75 82 ASN A CA 1
ATOM 608 C C . ASN A 1 82 ? 5.860 8.955 -11.291 1.00 88.75 82 ASN A C 1
ATOM 610 O O . ASN A 1 82 ? 5.173 8.910 -10.267 1.00 88.75 82 ASN A O 1
ATOM 614 N N . GLN A 1 83 ? 5.323 8.825 -12.500 1.00 92.06 83 GLN A N 1
ATOM 615 C CA . GLN A 1 83 ? 3.902 8.632 -12.770 1.00 92.06 83 GLN A CA 1
ATOM 616 C C . GLN A 1 83 ? 3.703 7.398 -13.642 1.00 92.06 83 GLN A C 1
ATOM 618 O O . GLN A 1 83 ? 4.099 7.367 -14.807 1.00 92.06 83 GLN A O 1
ATOM 623 N N . ILE A 1 84 ? 3.095 6.367 -13.074 1.00 94.56 84 ILE A N 1
ATOM 624 C CA . ILE A 1 84 ? 2.934 5.065 -13.712 1.00 94.56 84 ILE A CA 1
ATOM 625 C C . ILE A 1 84 ? 1.455 4.816 -13.960 1.00 94.56 84 ILE A C 1
ATOM 627 O O . ILE A 1 84 ? 0.665 4.821 -13.023 1.00 94.56 84 ILE A O 1
ATOM 631 N N . PHE A 1 85 ? 1.090 4.547 -15.207 1.00 95.81 85 PHE A N 1
ATOM 632 C CA . PHE A 1 85 ? -0.275 4.226 -15.607 1.00 95.81 85 PHE A CA 1
ATOM 633 C C . PHE A 1 85 ? -0.331 2.805 -16.154 1.00 95.81 85 PHE A C 1
ATOM 635 O O . PHE A 1 85 ? 0.490 2.424 -16.987 1.00 95.81 85 PHE A O 1
ATOM 642 N N . VAL A 1 86 ? -1.316 2.025 -15.718 1.00 96.50 86 VAL A N 1
ATOM 643 C CA . VAL A 1 86 ? -1.569 0.675 -16.236 1.00 96.50 86 VAL A CA 1
ATOM 644 C C . VAL A 1 86 ? -2.972 0.630 -16.810 1.00 96.50 86 VAL A C 1
ATOM 646 O O . VAL A 1 86 ? -3.949 0.810 -16.085 1.00 96.50 86 VAL A O 1
ATOM 649 N N . THR A 1 87 ? -3.075 0.418 -18.120 1.00 95.94 87 THR A N 1
ATOM 650 C CA . THR A 1 87 ? -4.360 0.456 -18.835 1.00 95.94 87 THR A CA 1
ATOM 651 C C . THR A 1 87 ? -4.972 -0.920 -19.064 1.00 95.94 87 THR A C 1
ATOM 653 O O . THR A 1 87 ? -6.173 -0.998 -19.309 1.00 95.94 87 THR A O 1
ATOM 656 N N . THR A 1 88 ? -4.175 -1.993 -19.006 1.00 95.62 88 THR A N 1
ATOM 657 C CA . THR A 1 88 ? -4.602 -3.385 -19.214 1.00 95.62 88 THR A CA 1
ATOM 658 C C . THR A 1 88 ? -3.457 -4.367 -18.900 1.00 95.62 88 THR A C 1
ATOM 660 O O . THR A 1 88 ? -2.368 -3.951 -18.511 1.00 95.62 88 THR A O 1
ATOM 663 N N . GLY A 1 89 ? -3.696 -5.663 -19.122 1.00 96.31 89 GLY A N 1
ATOM 664 C CA . GLY A 1 89 ? -2.696 -6.735 -19.160 1.00 96.31 89 GLY A CA 1
ATOM 665 C C . GLY A 1 89 ? -2.543 -7.529 -17.861 1.00 96.31 89 GLY A C 1
ATOM 666 O O . GLY A 1 89 ? -3.214 -7.247 -16.869 1.00 96.31 89 GLY A O 1
ATOM 667 N N . ASP A 1 90 ? -1.679 -8.546 -17.903 1.00 97.81 90 ASP A N 1
ATOM 668 C CA . ASP A 1 90 ? -1.319 -9.399 -16.763 1.00 97.81 90 ASP A CA 1
ATOM 669 C C . ASP A 1 90 ? 0.114 -9.085 -16.310 1.00 97.81 90 ASP A C 1
ATOM 671 O O . ASP A 1 90 ? 1.069 -9.240 -17.075 1.00 97.81 90 ASP A O 1
ATOM 675 N N . ILE A 1 91 ? 0.256 -8.579 -15.085 1.00 98.44 91 ILE A N 1
ATOM 676 C CA . ILE A 1 91 ? 1.514 -8.045 -14.555 1.00 98.44 91 ILE A CA 1
ATOM 677 C C . ILE A 1 91 ? 1.827 -8.722 -13.223 1.00 98.44 91 ILE A C 1
ATOM 679 O O . ILE A 1 91 ? 0.965 -8.893 -12.362 1.00 98.44 91 ILE A O 1
ATOM 683 N N . GLY A 1 92 ? 3.098 -9.061 -13.014 1.00 98.44 92 GLY A N 1
ATOM 684 C CA . GLY A 1 92 ? 3.608 -9.480 -11.713 1.00 98.44 92 GLY A CA 1
ATOM 685 C C . GLY A 1 92 ? 3.501 -8.340 -10.702 1.00 98.44 92 GLY A C 1
ATOM 686 O O . GLY A 1 92 ? 2.582 -8.310 -9.887 1.00 98.44 92 GLY A O 1
ATOM 687 N N . SER A 1 93 ? 4.416 -7.376 -10.766 1.00 98.31 93 SER A N 1
ATOM 688 C CA . SER A 1 93 ? 4.434 -6.252 -9.825 1.00 98.31 93 SER A CA 1
ATOM 689 C C . SER A 1 93 ? 4.526 -4.903 -10.531 1.00 98.31 93 SER A C 1
ATOM 691 O O . SER A 1 93 ? 5.297 -4.734 -11.472 1.00 98.31 93 SER A O 1
ATOM 693 N N . VAL A 1 94 ? 3.776 -3.916 -10.051 1.00 98.44 94 VAL A N 1
ATOM 694 C CA . VAL A 1 94 ? 3.867 -2.525 -10.514 1.00 98.44 94 VAL A CA 1
ATOM 695 C C . VAL A 1 94 ? 4.531 -1.679 -9.437 1.00 98.44 94 VAL A C 1
ATOM 697 O O . VAL A 1 94 ? 4.126 -1.726 -8.277 1.00 98.44 94 VAL A O 1
ATOM 700 N N . PHE A 1 95 ? 5.524 -0.882 -9.823 1.00 96.50 95 PHE A N 1
ATOM 701 C CA . PHE A 1 95 ? 6.266 0.003 -8.931 1.00 96.50 95 PHE A CA 1
ATOM 702 C C . PHE A 1 95 ? 6.185 1.442 -9.417 1.00 96.50 95 PHE A C 1
ATOM 704 O O . PHE A 1 95 ? 6.569 1.720 -10.552 1.00 96.50 95 PHE A O 1
ATOM 711 N N . GLY A 1 96 ? 5.783 2.365 -8.542 1.00 94.69 96 GLY A N 1
ATOM 712 C CA . GLY A 1 96 ? 5.975 3.796 -8.782 1.00 94.69 96 GLY A CA 1
ATOM 713 C C . GLY A 1 96 ? 7.459 4.149 -8.834 1.00 94.69 96 GLY A C 1
ATOM 714 O O . GLY A 1 96 ? 7.877 4.904 -9.700 1.00 94.69 96 GLY A O 1
ATOM 715 N N . ALA A 1 97 ? 8.264 3.526 -7.971 1.00 92.50 97 ALA A N 1
ATOM 716 C CA . ALA A 1 97 ? 9.721 3.478 -8.046 1.00 92.50 97 ALA A CA 1
ATOM 717 C C . ALA A 1 97 ? 10.266 2.347 -7.162 1.00 92.50 97 ALA A C 1
ATOM 719 O O . ALA A 1 97 ? 9.575 1.863 -6.257 1.00 92.50 97 ALA A O 1
ATOM 720 N N . TYR A 1 98 ? 11.513 1.943 -7.414 1.00 91.94 98 TYR A N 1
ATOM 721 C CA . TYR A 1 98 ? 12.211 0.934 -6.623 1.00 91.94 98 TYR A CA 1
ATOM 722 C C . TYR A 1 98 ? 13.626 1.405 -6.255 1.00 91.94 98 TYR A C 1
ATOM 724 O O . TYR A 1 98 ? 14.435 1.689 -7.134 1.00 91.94 98 TYR A O 1
ATOM 732 N N . GLY A 1 99 ? 13.908 1.520 -4.956 1.00 90.38 99 GLY A N 1
ATOM 733 C CA . GLY A 1 99 ? 15.187 1.959 -4.402 1.00 90.38 99 GLY A CA 1
ATOM 734 C C . GLY A 1 99 ? 16.045 0.786 -3.925 1.00 90.38 99 GLY A C 1
ATOM 735 O O . GLY A 1 99 ? 15.744 0.148 -2.910 1.00 90.38 99 GLY A O 1
ATOM 736 N N . GLU A 1 100 ? 17.137 0.513 -4.639 1.00 81.88 100 GLU A N 1
ATOM 737 C CA . GLU A 1 100 ? 18.090 -0.555 -4.288 1.00 81.88 100 GLU A CA 1
ATOM 738 C C . GLU A 1 100 ? 19.213 -0.085 -3.367 1.00 81.88 100 GLU A C 1
ATOM 740 O O . GLU A 1 100 ? 19.693 -0.841 -2.522 1.00 81.88 100 GLU A O 1
ATOM 745 N N . LYS A 1 101 ? 19.637 1.171 -3.524 1.00 82.12 101 LYS A N 1
ATOM 746 C CA . LYS A 1 101 ? 20.792 1.715 -2.812 1.00 82.12 101 LYS A CA 1
ATOM 747 C C . LYS A 1 101 ? 20.437 2.040 -1.364 1.00 82.12 101 LYS A C 1
ATOM 749 O O . LYS A 1 101 ? 19.359 2.564 -1.070 1.00 82.12 101 LYS A O 1
ATOM 754 N N . LYS A 1 102 ? 21.380 1.772 -0.461 1.00 83.38 102 LYS A N 1
ATOM 755 C CA . LYS A 1 102 ? 21.294 2.197 0.937 1.00 83.38 102 LYS A CA 1
ATOM 756 C C . LYS A 1 102 ? 21.102 3.708 1.024 1.00 83.38 102 LYS A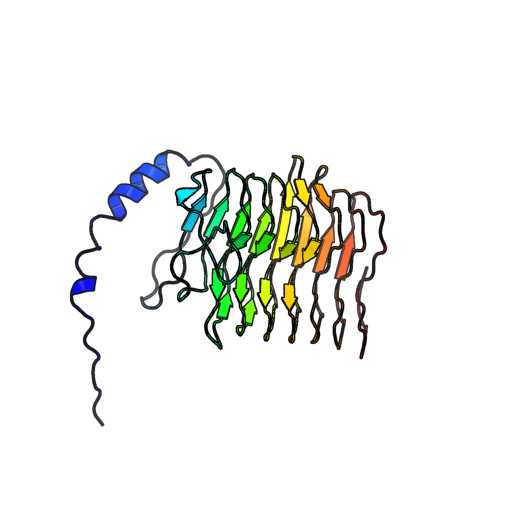 C 1
ATOM 758 O O . LYS A 1 102 ? 21.824 4.454 0.371 1.00 83.38 102 LYS A O 1
ATOM 763 N N . GLY A 1 103 ? 20.122 4.137 1.817 1.00 78.88 103 GLY A N 1
ATOM 764 C CA . GLY A 1 103 ? 19.783 5.551 1.974 1.00 78.88 103 GLY A CA 1
ATOM 765 C C . GLY A 1 103 ? 19.024 6.165 0.793 1.00 78.88 103 GLY A C 1
ATOM 766 O O . GLY A 1 103 ? 18.852 7.379 0.767 1.00 78.88 103 GLY A O 1
ATOM 767 N N . SER A 1 104 ? 18.564 5.368 -0.181 1.00 83.12 104 SER A N 1
ATOM 768 C CA . SER A 1 104 ? 17.672 5.878 -1.232 1.00 83.12 104 SER A CA 1
ATOM 769 C C . SER A 1 104 ? 16.347 6.358 -0.629 1.00 83.12 104 SER A C 1
ATOM 771 O O . SER A 1 104 ? 15.736 5.658 0.169 1.00 83.12 104 SER A O 1
ATOM 773 N N . ALA A 1 105 ? 15.892 7.553 -0.999 1.00 88.06 105 ALA A N 1
ATOM 774 C CA . ALA A 1 105 ? 14.599 8.079 -0.566 1.00 88.06 105 ALA A CA 1
ATOM 775 C C . ALA A 1 105 ? 13.571 7.898 -1.686 1.00 88.06 105 ALA A C 1
ATOM 777 O O . ALA A 1 105 ? 13.633 8.593 -2.695 1.00 88.06 105 ALA A O 1
ATOM 778 N N . VAL A 1 106 ? 12.628 6.968 -1.530 1.00 93.06 106 VAL A N 1
ATOM 779 C CA . VAL A 1 106 ? 11.601 6.692 -2.545 1.00 93.06 106 VAL A CA 1
ATOM 780 C C . VAL A 1 106 ? 10.350 7.491 -2.239 1.00 93.06 106 VAL A C 1
ATOM 782 O O . VAL A 1 106 ? 9.572 7.119 -1.357 1.00 93.06 106 VAL A O 1
ATOM 785 N N . GLN A 1 107 ? 10.158 8.604 -2.947 1.00 94.12 107 GLN A N 1
ATOM 786 C CA . GLN A 1 107 ? 9.155 9.582 -2.545 1.00 94.12 107 GLN A CA 1
ATOM 787 C C . GLN A 1 107 ? 8.371 10.249 -3.666 1.00 94.12 107 GLN A C 1
ATOM 789 O O . GLN A 1 107 ? 8.875 10.469 -4.757 1.00 94.12 107 GLN A O 1
ATOM 794 N N . ASN A 1 108 ? 7.136 10.651 -3.370 1.00 94.69 108 ASN A N 1
ATOM 795 C CA . ASN A 1 108 ? 6.272 11.402 -4.291 1.00 94.69 108 ASN A CA 1
ATOM 796 C C . ASN A 1 108 ? 5.943 10.675 -5.609 1.00 94.69 108 ASN A C 1
ATOM 798 O O . ASN A 1 108 ? 5.523 11.318 -6.567 1.00 94.69 108 ASN A O 1
ATOM 802 N N . ASN A 1 109 ? 6.124 9.357 -5.697 1.00 94.62 109 ASN A N 1
ATOM 803 C CA . ASN A 1 109 ? 5.754 8.605 -6.895 1.00 94.62 109 ASN A CA 1
ATOM 804 C C . ASN A 1 109 ? 4.253 8.302 -6.899 1.00 94.62 109 ASN A C 1
ATOM 806 O O . ASN A 1 109 ? 3.606 8.235 -5.852 1.00 94.62 109 ASN A O 1
ATOM 810 N N . SER A 1 110 ? 3.696 8.080 -8.083 1.00 95.69 110 SER A N 1
ATOM 811 C CA . SER A 1 110 ? 2.287 7.759 -8.270 1.00 95.69 110 SER A CA 1
ATOM 812 C C . SER A 1 110 ? 2.098 6.575 -9.210 1.00 95.69 110 SER A C 1
ATOM 814 O O . SER A 1 110 ? 2.746 6.476 -10.251 1.00 95.69 110 SER A O 1
ATOM 816 N N . VAL A 1 111 ? 1.192 5.678 -8.831 1.00 98.12 111 VAL A N 1
ATOM 817 C CA . VAL A 1 111 ? 0.730 4.559 -9.652 1.00 98.12 111 VAL A CA 1
ATOM 818 C C . VAL A 1 111 ? -0.779 4.665 -9.806 1.00 98.12 111 VAL A C 1
ATOM 820 O O . VAL A 1 111 ? -1.497 4.732 -8.809 1.00 98.12 111 VAL A O 1
ATOM 823 N N . GLU A 1 112 ? -1.259 4.641 -11.042 1.00 97.75 112 GLU A N 1
ATOM 824 C CA . GLU A 1 112 ? -2.672 4.648 -11.391 1.00 97.75 112 GLU A CA 1
ATOM 825 C C . GLU A 1 112 ? -3.030 3.409 -12.218 1.00 97.75 112 GLU A C 1
ATOM 827 O O . GLU A 1 112 ? -2.584 3.222 -13.353 1.00 97.75 112 GLU A O 1
ATOM 832 N N . ILE A 1 113 ? -3.843 2.538 -11.624 1.00 97.69 113 ILE A N 1
ATOM 833 C CA . ILE A 1 113 ? -4.343 1.320 -12.253 1.00 97.69 113 ILE A CA 1
ATOM 834 C C . ILE A 1 113 ? -5.721 1.610 -12.834 1.00 97.69 113 ILE A C 1
ATOM 836 O O . ILE A 1 113 ? -6.722 1.700 -12.117 1.00 97.69 113 ILE A O 1
ATOM 840 N N . LEU A 1 114 ? -5.760 1.752 -14.153 1.00 95.62 114 LEU A N 1
ATOM 841 C CA . LEU A 1 114 ? -6.980 1.987 -14.914 1.00 95.62 114 LEU A CA 1
ATOM 842 C C . LEU A 1 114 ? -7.674 0.673 -15.265 1.00 95.62 114 LEU A C 1
ATOM 844 O O . LEU A 1 114 ? -8.897 0.663 -15.361 1.00 95.62 114 LEU A O 1
ATOM 848 N N . ASN A 1 115 ? -6.913 -0.412 -15.452 1.00 95.44 115 ASN A N 1
ATOM 849 C CA . ASN A 1 115 ? -7.388 -1.794 -15.560 1.00 95.44 115 ASN A CA 1
ATOM 850 C C . ASN A 1 115 ? -6.195 -2.774 -15.529 1.00 95.44 115 ASN A C 1
ATOM 852 O O . ASN A 1 115 ? -5.048 -2.355 -15.660 1.00 95.44 115 ASN A O 1
ATOM 856 N N . GLY A 1 116 ? -6.468 -4.077 -15.438 1.00 96.19 116 GLY A N 1
ATOM 857 C CA . GLY A 1 116 ? -5.467 -5.147 -15.535 1.00 96.19 116 GLY A CA 1
ATOM 858 C C . GLY A 1 116 ? -5.648 -6.225 -14.468 1.00 96.19 116 GLY A C 1
ATOM 859 O O . GLY A 1 116 ? -6.468 -6.080 -13.562 1.00 96.19 116 GLY A O 1
ATOM 860 N N . ASN A 1 117 ? -4.873 -7.299 -14.585 1.00 98.12 117 ASN A N 1
ATOM 861 C CA . ASN A 1 117 ? -4.731 -8.347 -13.580 1.00 98.12 117 ASN A CA 1
ATOM 862 C C . ASN A 1 117 ? -3.308 -8.279 -13.029 1.00 98.12 117 ASN A C 1
ATOM 864 O O . ASN A 1 117 ? -2.349 -8.555 -13.740 1.00 98.12 117 ASN A O 1
ATOM 868 N N . ILE A 1 118 ? -3.153 -7.848 -11.782 1.00 98.69 118 ILE A N 1
ATOM 869 C CA . ILE A 1 118 ? -1.846 -7.498 -11.221 1.00 98.69 118 ILE A CA 1
ATOM 870 C C . ILE A 1 118 ? -1.605 -8.330 -9.967 1.00 98.69 118 ILE A C 1
ATOM 872 O O . ILE A 1 118 ? -2.509 -8.491 -9.149 1.00 98.69 118 ILE A O 1
ATOM 876 N N . ALA A 1 119 ? -0.399 -8.869 -9.775 1.00 98.56 119 ALA A N 1
ATOM 877 C CA . ALA A 1 119 ? -0.084 -9.553 -8.523 1.00 98.56 119 ALA A CA 1
ATOM 878 C C . ALA A 1 119 ? 0.100 -8.554 -7.377 1.00 98.56 119 ALA A C 1
ATOM 880 O O . ALA A 1 119 ? -0.606 -8.665 -6.383 1.00 98.56 119 ALA A O 1
ATOM 881 N N . ASN A 1 120 ? 0.990 -7.569 -7.519 1.00 98.75 120 ASN A N 1
ATOM 882 C CA . ASN A 1 120 ? 1.253 -6.572 -6.476 1.00 98.75 120 ASN A CA 1
ATOM 883 C C . ASN A 1 120 ? 1.379 -5.157 -7.042 1.00 98.75 120 ASN A C 1
ATOM 885 O O . ASN A 1 120 ? 1.873 -4.957 -8.153 1.00 98.75 120 ASN A O 1
ATOM 889 N N . VAL A 1 121 ? 1.001 -4.163 -6.246 1.00 98.81 121 VAL A N 1
ATOM 890 C CA . VAL A 1 121 ? 1.170 -2.745 -6.573 1.00 98.81 121 VAL A CA 1
ATOM 891 C C . VAL A 1 121 ? 1.863 -2.033 -5.422 1.00 98.81 121 VAL A C 1
ATOM 893 O O . VAL A 1 121 ? 1.393 -2.075 -4.287 1.00 98.81 121 VAL A O 1
ATOM 896 N N . PHE A 1 122 ? 2.947 -1.327 -5.732 1.00 98.38 122 PHE A N 1
ATOM 897 C CA . PHE A 1 122 ? 3.710 -0.517 -4.791 1.00 98.38 122 PHE A CA 1
ATOM 898 C C . PHE A 1 122 ? 3.784 0.922 -5.298 1.00 98.38 122 PHE A C 1
ATOM 900 O O . PHE A 1 122 ? 4.355 1.177 -6.359 1.00 98.38 122 PHE A O 1
ATOM 907 N N . GLY A 1 123 ? 3.267 1.885 -4.531 1.00 97.56 123 GLY A N 1
ATOM 908 C CA . GLY A 1 123 ? 3.458 3.307 -4.846 1.00 97.56 123 GLY A CA 1
ATOM 909 C C . GLY A 1 123 ? 4.940 3.688 -4.818 1.00 97.56 123 GLY A C 1
ATOM 910 O O . GLY A 1 123 ? 5.401 4.463 -5.645 1.00 97.56 123 GLY A O 1
ATOM 911 N N . GLY A 1 124 ? 5.707 3.063 -3.929 1.00 95.94 124 GLY A N 1
ATOM 912 C CA . GLY A 1 124 ? 7.165 3.077 -3.903 1.00 95.94 124 GLY A CA 1
ATOM 913 C C . GLY A 1 124 ? 7.680 1.901 -3.080 1.00 95.94 124 GLY A C 1
ATOM 914 O O . GLY A 1 124 ? 6.983 1.410 -2.190 1.00 95.94 124 GLY A O 1
ATOM 915 N N . SER A 1 125 ? 8.884 1.421 -3.377 1.00 95.56 125 SER A N 1
ATOM 916 C CA . SER A 1 125 ? 9.496 0.316 -2.637 1.00 95.56 125 SER A CA 1
ATOM 917 C C . SER A 1 125 ? 10.991 0.538 -2.455 1.00 95.56 125 SER A C 1
ATOM 919 O O . SER A 1 125 ? 11.668 0.886 -3.414 1.00 95.56 125 SER A O 1
ATOM 921 N N . ALA A 1 126 ? 11.531 0.279 -1.268 1.00 94.38 126 ALA A N 1
ATOM 922 C CA . ALA A 1 126 ? 12.967 0.342 -1.012 1.00 94.38 126 ALA A CA 1
ATOM 923 C C . ALA A 1 126 ? 13.434 -0.792 -0.098 1.00 94.38 126 ALA A C 1
ATOM 925 O O . ALA A 1 126 ? 12.736 -1.204 0.830 1.00 94.38 126 ALA A O 1
ATOM 926 N N . ARG A 1 127 ? 14.660 -1.277 -0.316 1.00 91.88 127 ARG A N 1
ATOM 927 C CA . ARG A 1 127 ? 15.267 -2.265 0.589 1.00 91.88 127 ARG A CA 1
ATOM 928 C C . ARG A 1 127 ? 15.843 -1.604 1.842 1.00 91.88 127 ARG A C 1
ATOM 930 O O . ARG A 1 127 ? 15.578 -2.041 2.956 1.00 91.88 127 ARG A O 1
ATOM 937 N N . GLU A 1 128 ? 16.615 -0.541 1.654 1.00 90.50 128 GLU A N 1
ATOM 938 C CA . GLU A 1 128 ? 17.374 0.136 2.717 1.00 90.50 128 GLU A CA 1
ATOM 939 C C . GLU A 1 128 ? 17.122 1.650 2.724 1.00 90.50 128 GLU A C 1
ATOM 941 O O . GLU A 1 128 ? 17.995 2.444 3.074 1.00 90.50 128 GLU A O 1
ATOM 946 N N . GLY A 1 129 ? 15.932 2.059 2.298 1.00 92.69 129 GLY A N 1
ATOM 947 C CA . GLY A 1 129 ? 15.573 3.448 2.046 1.00 92.69 129 GLY A CA 1
ATOM 948 C C . GLY A 1 129 ? 14.260 3.851 2.701 1.00 92.69 129 GLY A C 1
ATOM 949 O O . GLY A 1 129 ? 13.391 2.998 2.905 1.00 92.69 129 GLY A O 1
ATOM 950 N N . ASP A 1 130 ? 14.113 5.131 3.030 1.00 94.75 130 ASP A N 1
ATOM 951 C CA . ASP A 1 130 ? 12.824 5.668 3.463 1.00 94.75 130 ASP A CA 1
ATOM 952 C C . ASP A 1 130 ? 11.874 5.762 2.269 1.00 94.75 130 ASP A C 1
ATOM 954 O O . ASP A 1 130 ? 12.258 6.166 1.169 1.00 94.75 130 ASP A O 1
ATOM 958 N N . VAL A 1 131 ? 10.617 5.391 2.493 1.00 97.50 131 VAL A N 1
ATOM 959 C CA . VAL A 1 131 ? 9.572 5.396 1.473 1.00 97.50 131 VAL A CA 1
ATOM 960 C C . VAL A 1 131 ? 8.422 6.259 1.950 1.00 97.50 131 VAL A C 1
ATOM 962 O O . VAL A 1 131 ? 7.738 5.914 2.915 1.00 97.50 131 VAL A O 1
ATOM 965 N N . SER A 1 132 ? 8.205 7.396 1.292 1.00 98.00 132 SER A N 1
ATOM 966 C CA . SER A 1 132 ? 7.204 8.349 1.765 1.00 98.00 132 SER A CA 1
ATOM 967 C C . SER A 1 132 ? 6.449 9.091 0.684 1.00 98.00 132 SER A C 1
ATOM 969 O O . SER A 1 132 ? 6.949 9.296 -0.415 1.00 98.00 132 SER A O 1
ATOM 971 N N . LYS A 1 133 ? 5.224 9.524 0.993 1.00 98.00 133 LYS A N 1
ATOM 972 C CA . LYS A 1 133 ? 4.424 10.387 0.104 1.00 98.00 133 LYS A CA 1
ATOM 973 C C . LYS A 1 133 ? 4.137 9.775 -1.269 1.00 98.00 133 LYS A C 1
ATOM 975 O O . LYS A 1 133 ? 3.801 10.490 -2.210 1.00 98.00 133 LYS A O 1
ATOM 980 N N . ASN A 1 134 ? 4.259 8.458 -1.402 1.00 98.19 134 ASN A N 1
ATOM 981 C CA . ASN A 1 134 ? 3.888 7.768 -2.625 1.00 98.19 134 ASN A CA 1
ATOM 982 C C . ASN A 1 134 ? 2.383 7.511 -2.640 1.00 98.19 134 ASN A C 1
ATOM 984 O O . ASN A 1 134 ? 1.746 7.378 -1.591 1.00 98.19 134 ASN A O 1
ATOM 988 N N . LYS A 1 135 ? 1.808 7.436 -3.837 1.00 98.50 135 LYS A N 1
ATOM 989 C CA . LYS A 1 135 ? 0.369 7.308 -4.037 1.00 98.50 135 LYS A CA 1
ATOM 990 C C . LYS A 1 135 ? 0.042 6.141 -4.957 1.00 98.50 135 LYS A C 1
ATOM 992 O O . LYS A 1 135 ? 0.552 6.059 -6.068 1.00 98.50 135 LYS A O 1
ATOM 997 N N . VAL A 1 136 ? -0.891 5.298 -4.539 1.00 98.88 136 VAL A N 1
ATOM 998 C CA . VAL A 1 136 ? -1.543 4.310 -5.403 1.00 98.88 136 VAL A CA 1
ATOM 999 C C . VAL A 1 136 ? -2.994 4.719 -5.615 1.00 98.88 136 VAL A C 1
ATOM 1001 O O . VAL A 1 136 ? -3.683 5.125 -4.678 1.00 98.88 136 VAL A O 1
ATOM 1004 N N . SER A 1 137 ? -3.470 4.653 -6.853 1.00 98.19 137 SER A N 1
ATOM 1005 C CA . SER A 1 137 ? -4.870 4.846 -7.218 1.00 98.19 137 SER A CA 1
ATOM 1006 C C . SER A 1 137 ? -5.348 3.688 -8.082 1.00 98.19 137 SER A C 1
ATOM 1008 O O . SER A 1 137 ? -4.705 3.360 -9.072 1.00 98.19 137 SER A O 1
ATOM 1010 N N . ILE A 1 138 ? -6.452 3.048 -7.700 1.00 97.62 138 ILE A N 1
ATOM 1011 C CA . ILE A 1 138 ? -7.037 1.935 -8.460 1.00 97.62 138 ILE A CA 1
ATOM 1012 C C . ILE A 1 138 ? -8.461 2.303 -8.839 1.00 97.62 138 ILE A C 1
ATOM 1014 O O . ILE A 1 138 ? -9.289 2.602 -7.973 1.00 97.62 138 ILE A O 1
ATOM 1018 N N . LEU A 1 139 ? -8.719 2.279 -10.144 1.00 94.94 139 LEU A N 1
ATOM 1019 C CA . LEU A 1 139 ? -10.014 2.594 -10.728 1.00 94.94 139 LEU A CA 1
ATOM 1020 C C . LEU A 1 139 ? -10.720 1.336 -11.229 1.00 94.94 139 LEU A C 1
ATOM 1022 O O . LEU A 1 139 ? -11.942 1.282 -11.163 1.00 94.94 139 LEU A O 1
ATOM 1026 N N . ARG A 1 140 ? -10.007 0.333 -11.761 1.00 94.00 140 ARG A N 1
ATOM 1027 C CA . ARG A 1 140 ? -10.592 -0.937 -12.244 1.00 94.00 140 ARG A CA 1
ATOM 1028 C C . ARG A 1 140 ? -9.561 -2.067 -12.188 1.00 94.00 140 ARG A C 1
ATOM 1030 O O . ARG A 1 140 ? -8.373 -1.816 -11.998 1.00 94.00 140 ARG A O 1
ATOM 1037 N N . GLY A 1 141 ? -10.016 -3.294 -12.438 1.00 95.00 141 GLY A N 1
ATOM 1038 C CA . GLY A 1 141 ? -9.160 -4.475 -12.565 1.00 95.00 141 GLY A CA 1
ATOM 1039 C C . GLY A 1 141 ? -9.010 -5.239 -11.252 1.00 95.00 141 GLY A C 1
ATOM 1040 O O . GLY A 1 141 ? -9.853 -5.142 -10.358 1.00 95.00 141 GLY A O 1
ATOM 1041 N N . SER A 1 142 ? -7.945 -6.027 -11.142 1.00 98.00 142 SER A N 1
ATOM 1042 C CA . SER A 1 142 ? -7.656 -6.825 -9.954 1.00 98.00 142 SER A CA 1
ATOM 1043 C C . SER A 1 142 ? -6.205 -6.687 -9.495 1.00 98.00 142 SER A C 1
ATOM 1045 O O . SER A 1 142 ? -5.283 -6.663 -10.309 1.00 98.00 142 SER A O 1
ATOM 1047 N N . VAL A 1 143 ? -6.008 -6.618 -8.175 1.00 98.62 143 VAL A N 1
ATOM 1048 C CA . VAL A 1 143 ? -4.704 -6.771 -7.516 1.00 98.62 143 VAL A CA 1
ATOM 1049 C C . VAL A 1 143 ? -4.805 -7.944 -6.549 1.00 98.62 143 VAL A C 1
ATOM 1051 O O . VAL A 1 143 ? -5.342 -7.807 -5.456 1.00 98.62 143 VAL A O 1
ATOM 1054 N N . ARG A 1 144 ? -4.344 -9.126 -6.960 1.00 97.44 144 ARG A N 1
ATOM 1055 C CA . ARG A 1 144 ? -4.590 -10.389 -6.229 1.00 97.44 144 ARG A CA 1
ATOM 1056 C C . ARG A 1 144 ? -3.745 -10.569 -4.962 1.00 97.44 144 ARG A C 1
ATOM 1058 O O . ARG A 1 144 ? -4.140 -11.322 -4.076 1.00 97.44 144 ARG A O 1
ATOM 1065 N N . GLY A 1 145 ? -2.582 -9.928 -4.904 1.00 98.38 145 GLY A N 1
ATOM 1066 C CA . GLY A 1 145 ? -1.675 -9.896 -3.759 1.00 98.38 145 GLY A CA 1
ATOM 1067 C C . GLY A 1 145 ? -1.821 -8.588 -2.991 1.00 98.38 145 GLY A C 1
ATOM 1068 O O . GLY A 1 145 ? -2.911 -8.265 -2.518 1.00 98.38 145 GLY A O 1
ATOM 1069 N N . ASP A 1 146 ? -0.731 -7.835 -2.868 1.00 98.69 146 ASP A N 1
ATOM 1070 C CA . ASP A 1 146 ? -0.693 -6.652 -2.011 1.00 98.69 146 ASP A CA 1
ATOM 1071 C C . ASP A 1 146 ? -0.828 -5.347 -2.805 1.00 98.69 146 ASP A C 1
ATOM 1073 O O . ASP A 1 146 ? -0.150 -5.125 -3.810 1.00 98.69 146 ASP A O 1
ATOM 1077 N N . THR A 1 147 ? -1.670 -4.441 -2.305 1.00 98.88 147 THR A N 1
ATOM 1078 C CA . THR A 1 147 ? -1.685 -3.024 -2.686 1.00 98.88 147 THR A CA 1
ATOM 1079 C C . THR A 1 147 ? -1.050 -2.213 -1.567 1.00 98.88 147 THR A C 1
ATOM 1081 O O . THR A 1 147 ? -1.603 -2.136 -0.472 1.00 98.88 147 THR A O 1
ATOM 1084 N N . VAL A 1 148 ? 0.102 -1.598 -1.822 1.00 98.88 148 VAL A N 1
ATOM 1085 C CA . VAL A 1 148 ? 0.900 -0.916 -0.799 1.00 98.88 148 VAL A CA 1
ATOM 1086 C C . VAL A 1 148 ? 1.208 0.511 -1.241 1.00 98.88 148 VAL A C 1
ATOM 1088 O O . VAL A 1 148 ? 1.832 0.719 -2.283 1.00 98.88 148 VAL A O 1
ATOM 1091 N N . GLY A 1 149 ? 0.824 1.507 -0.441 1.00 98.75 149 GLY A N 1
ATOM 1092 C CA . GLY A 1 149 ? 1.183 2.903 -0.713 1.00 98.75 149 GLY A CA 1
ATOM 1093 C C . GLY A 1 149 ? 2.702 3.092 -0.745 1.00 98.75 149 GLY A C 1
ATOM 1094 O O . GLY A 1 149 ? 3.231 3.665 -1.693 1.00 98.75 149 GLY A O 1
ATOM 1095 N N . GLY A 1 150 ? 3.414 2.536 0.238 1.00 98.50 150 GLY A N 1
ATOM 1096 C CA . GLY A 1 150 ? 4.876 2.469 0.256 1.00 98.50 150 GLY A CA 1
ATOM 1097 C C . GLY A 1 150 ? 5.410 1.283 1.058 1.00 98.50 150 GLY A C 1
ATOM 1098 O O . GLY A 1 150 ? 4.875 0.962 2.120 1.00 98.50 150 GLY A O 1
ATOM 1099 N N . TYR A 1 151 ? 6.458 0.630 0.551 1.00 98.12 151 TYR A N 1
ATOM 1100 C CA . TYR A 1 151 ? 7.117 -0.501 1.206 1.00 98.12 151 TYR A CA 1
ATOM 1101 C C . TYR A 1 151 ? 8.591 -0.219 1.506 1.00 98.12 151 TYR A C 1
ATOM 1103 O O . TYR A 1 151 ? 9.360 0.041 0.588 1.00 98.12 151 TYR A O 1
ATOM 1111 N N . SER A 1 152 ? 9.015 -0.357 2.761 1.00 97.50 152 SER A N 1
ATOM 1112 C CA . SER A 1 152 ? 10.438 -0.362 3.122 1.00 97.50 152 SER A CA 1
ATOM 1113 C C . SER A 1 152 ? 10.805 -1.631 3.882 1.00 97.50 152 SER A C 1
ATOM 1115 O O . SER A 1 152 ? 10.099 -2.036 4.801 1.00 97.50 152 SER A O 1
ATOM 1117 N N . TYR A 1 153 ? 11.912 -2.287 3.533 1.00 95.94 153 TYR A N 1
ATOM 1118 C CA . TYR A 1 153 ? 12.341 -3.471 4.284 1.00 95.94 153 TYR A CA 1
ATOM 1119 C C . TYR A 1 153 ? 13.063 -3.102 5.590 1.00 95.94 153 TYR A C 1
ATOM 1121 O O . TYR A 1 153 ? 12.683 -3.607 6.647 1.00 95.94 153 TYR A O 1
ATOM 1129 N N . LEU A 1 154 ? 14.071 -2.221 5.536 1.00 95.75 154 LEU A N 1
ATOM 1130 C CA . LEU A 1 154 ? 14.892 -1.855 6.703 1.00 95.75 154 LEU A CA 1
ATOM 1131 C C . LEU A 1 154 ? 14.621 -0.461 7.291 1.00 95.75 154 LEU A C 1
ATOM 1133 O O . LEU A 1 154 ? 15.146 -0.171 8.360 1.00 95.75 154 LEU A O 1
ATOM 1137 N N . ASN A 1 155 ? 13.845 0.389 6.618 1.00 97.00 155 ASN A N 1
ATOM 1138 C CA . ASN A 1 155 ? 13.633 1.793 6.993 1.00 97.00 155 ASN A CA 1
ATOM 1139 C C . ASN A 1 155 ? 12.135 2.128 7.065 1.00 97.00 155 ASN A C 1
ATOM 1141 O O . ASN A 1 155 ? 11.301 1.231 7.197 1.00 97.00 155 ASN A O 1
ATOM 1145 N N . ASN A 1 156 ? 11.770 3.407 7.036 1.00 98.00 156 ASN A N 1
ATOM 1146 C CA . ASN A 1 156 ? 10.399 3.833 7.284 1.00 98.00 156 ASN A CA 1
ATOM 1147 C C . ASN A 1 156 ? 9.537 3.814 6.015 1.00 98.00 156 ASN A C 1
ATOM 1149 O O . ASN A 1 156 ? 10.021 4.018 4.902 1.00 98.00 156 ASN A O 1
ATOM 1153 N N . ALA A 1 157 ? 8.237 3.600 6.197 1.00 98.56 157 ALA A N 1
ATOM 1154 C CA . ALA A 1 157 ? 7.208 3.618 5.163 1.00 98.56 157 ALA A CA 1
ATOM 1155 C C . ALA A 1 157 ? 6.068 4.565 5.582 1.00 98.56 157 ALA A C 1
ATOM 1157 O O . ALA A 1 157 ? 4.962 4.132 5.914 1.00 98.56 157 ALA A O 1
ATOM 1158 N N . ASN A 1 158 ? 6.364 5.865 5.618 1.00 98.75 158 ASN A N 1
ATOM 1159 C CA . ASN A 1 158 ? 5.509 6.886 6.226 1.00 98.75 158 ASN A CA 1
ATOM 1160 C C . ASN A 1 158 ? 4.753 7.727 5.192 1.00 98.75 158 ASN A C 1
ATOM 1162 O O . ASN A 1 158 ? 5.247 7.960 4.098 1.00 98.75 158 ASN A O 1
ATOM 1166 N N . GLU A 1 159 ? 3.596 8.273 5.562 1.00 98.81 159 GLU A N 1
ATOM 1167 C CA . GLU A 1 159 ? 2.881 9.288 4.763 1.00 98.81 159 GLU A CA 1
ATOM 1168 C C . GLU A 1 159 ? 2.501 8.847 3.338 1.00 98.81 159 GLU A C 1
ATOM 1170 O O . GLU A 1 159 ? 2.330 9.673 2.443 1.00 98.81 159 GLU A O 1
ATOM 1175 N N . ASN A 1 160 ? 2.367 7.546 3.092 1.00 98.88 160 ASN A N 1
ATOM 1176 C CA . ASN A 1 160 ? 1.945 7.020 1.801 1.00 98.88 160 ASN A CA 1
ATOM 1177 C C . ASN A 1 160 ? 0.418 6.919 1.719 1.00 98.88 160 ASN A C 1
ATOM 1179 O O . ASN A 1 160 ? -0.286 6.858 2.730 1.00 98.88 160 ASN A O 1
ATOM 1183 N N . ILE A 1 161 ? -0.103 6.923 0.495 1.00 98.88 161 ILE A N 1
ATOM 1184 C CA . ILE A 1 161 ? -1.534 7.046 0.229 1.00 98.88 161 ILE A CA 1
ATOM 1185 C C . ILE A 1 161 ? -1.995 5.927 -0.704 1.00 98.88 161 ILE A C 1
ATOM 1187 O O . ILE A 1 161 ? -1.452 5.753 -1.791 1.00 98.88 161 ILE A O 1
ATOM 1191 N N . VAL A 1 162 ? -3.071 5.235 -0.340 1.00 98.94 162 VAL A N 1
ATOM 1192 C CA . VAL A 1 162 ? -3.821 4.351 -1.240 1.00 98.94 162 VAL A CA 1
ATOM 1193 C C . VAL A 1 162 ? -5.232 4.899 -1.422 1.00 98.94 162 VAL A C 1
ATOM 1195 O O . VAL A 1 162 ? -5.917 5.203 -0.448 1.00 98.94 162 VAL A O 1
ATOM 1198 N N . LYS A 1 163 ? -5.678 5.037 -2.672 1.00 98.62 163 LYS A N 1
ATOM 1199 C CA . LYS A 1 163 ? -7.040 5.462 -3.016 1.00 98.62 163 LYS A CA 1
ATOM 1200 C C . LYS A 1 163 ? -7.687 4.466 -3.964 1.00 98.62 163 LYS A C 1
ATOM 1202 O O . LYS A 1 163 ? -7.194 4.250 -5.064 1.00 98.62 163 LYS A O 1
ATOM 1207 N N . ILE A 1 164 ? -8.821 3.911 -3.574 1.00 97.75 164 ILE A N 1
ATOM 1208 C CA . ILE A 1 164 ? -9.621 3.030 -4.419 1.00 97.75 164 ILE A CA 1
ATOM 1209 C C . ILE A 1 164 ? -10.917 3.764 -4.720 1.00 97.75 164 ILE A C 1
ATOM 1211 O O . ILE A 1 164 ? -11.734 3.955 -3.823 1.00 97.75 164 ILE A O 1
ATOM 1215 N N . LYS A 1 165 ? -11.072 4.235 -5.960 1.00 92.75 165 LYS A N 1
ATOM 1216 C CA . LYS A 1 165 ? -12.253 4.988 -6.399 1.00 92.75 165 LYS A CA 1
ATOM 1217 C C . LYS A 1 165 ? -12.782 4.368 -7.674 1.00 92.75 165 LYS A C 1
ATOM 1219 O O . LYS A 1 165 ? -12.199 4.566 -8.736 1.00 92.75 165 LYS A O 1
ATOM 1224 N N . SER A 1 166 ? -13.856 3.593 -7.563 1.00 88.50 166 SER A N 1
ATOM 1225 C CA . SER A 1 166 ? -14.382 2.840 -8.698 1.00 88.50 166 SER A CA 1
ATOM 1226 C C . SER A 1 166 ? -15.898 2.769 -8.702 1.00 88.50 166 SER A C 1
ATOM 1228 O O . SER A 1 166 ? -16.526 2.445 -7.702 1.00 88.50 166 SER A O 1
ATOM 1230 N N . THR A 1 167 ? -16.484 2.989 -9.873 1.00 83.69 167 THR A N 1
ATOM 1231 C CA . THR A 1 167 ? -17.890 2.672 -10.161 1.00 83.69 167 THR A CA 1
ATOM 1232 C C . THR A 1 167 ? -18.056 1.261 -10.742 1.00 83.69 167 THR A C 1
ATOM 1234 O O . THR A 1 167 ? -19.158 0.842 -11.100 1.00 83.69 167 THR A O 1
ATOM 1237 N N . LEU A 1 168 ? -16.957 0.511 -10.866 1.00 86.19 168 LEU A N 1
ATOM 1238 C CA . LEU A 1 168 ? -16.871 -0.787 -11.525 1.00 86.19 168 LEU A CA 1
ATOM 1239 C C . LEU A 1 168 ? -16.248 -1.827 -10.587 1.00 86.19 168 LEU A C 1
ATOM 1241 O O . LEU A 1 168 ? -15.819 -1.516 -9.481 1.00 86.19 168 LEU A O 1
ATOM 1245 N N . GLY A 1 169 ? -16.256 -3.094 -11.003 1.00 87.25 169 GLY A N 1
ATOM 1246 C CA . GLY A 1 169 ? -15.712 -4.175 -10.183 1.00 87.25 169 GLY A CA 1
ATOM 1247 C C . GLY A 1 169 ? -14.201 -4.036 -9.994 1.00 87.25 169 GLY A C 1
ATOM 1248 O O . GLY A 1 169 ? -13.463 -3.968 -10.979 1.00 87.25 169 GLY A O 1
ATOM 1249 N N . VAL A 1 170 ? -13.759 -4.032 -8.736 1.00 96.12 170 VAL A N 1
ATOM 1250 C CA . VAL A 1 170 ? -12.346 -4.087 -8.338 1.00 96.12 170 VAL A CA 1
ATOM 1251 C C . VAL A 1 170 ? -12.174 -5.222 -7.335 1.00 96.12 170 VAL A C 1
ATOM 1253 O O . VAL A 1 170 ? -12.942 -5.316 -6.382 1.00 96.12 170 VAL A O 1
ATOM 1256 N N . GLN A 1 171 ? -11.178 -6.083 -7.542 1.00 98.25 171 GLN A N 1
ATOM 1257 C CA . GLN A 1 171 ? -10.861 -7.194 -6.635 1.00 98.25 171 GLN A CA 1
ATOM 1258 C C . GLN A 1 171 ? -9.456 -7.015 -6.069 1.00 98.25 171 GLN A C 1
ATOM 1260 O O . GLN A 1 171 ? -8.491 -6.994 -6.832 1.00 98.25 171 GLN A O 1
ATOM 1265 N N . LEU A 1 172 ? -9.335 -6.892 -4.748 1.00 98.56 172 LEU A N 1
ATOM 1266 C CA . LEU A 1 172 ? -8.063 -6.671 -4.059 1.00 98.56 172 LEU A CA 1
ATOM 1267 C C . LEU A 1 172 ? -7.752 -7.814 -3.087 1.00 98.56 172 LEU A C 1
ATOM 1269 O O . LEU A 1 172 ? -8.665 -8.418 -2.518 1.00 98.56 172 LEU A O 1
ATOM 1273 N N . GLY A 1 173 ? -6.465 -8.096 -2.890 1.00 98.75 173 GLY A N 1
ATOM 1274 C CA . GLY A 1 173 ? -5.943 -8.868 -1.766 1.00 98.75 173 GLY A CA 1
ATOM 1275 C C . GLY A 1 173 ? -5.781 -7.978 -0.534 1.00 98.75 173 GLY A C 1
ATOM 1276 O O . GLY A 1 173 ? -6.774 -7.439 -0.049 1.00 98.75 173 GLY A O 1
ATOM 1277 N N . ASN A 1 174 ? -4.561 -7.844 -0.003 1.00 98.81 174 ASN A N 1
ATOM 1278 C CA . ASN A 1 174 ? -4.312 -6.959 1.141 1.00 98.81 174 ASN A CA 1
ATOM 1279 C C . ASN A 1 174 ? -4.173 -5.503 0.691 1.00 98.81 174 ASN A C 1
ATOM 1281 O O . ASN A 1 174 ? -3.655 -5.220 -0.394 1.00 98.81 174 ASN A O 1
ATOM 1285 N N . VAL A 1 175 ? -4.545 -4.571 1.566 1.00 98.94 175 VAL A N 1
ATOM 1286 C CA . VAL A 1 175 ? -4.329 -3.137 1.351 1.00 98.94 175 VAL A CA 1
ATOM 1287 C C . VAL A 1 175 ? -3.552 -2.544 2.519 1.00 98.94 175 VAL A C 1
ATOM 1289 O O . VAL A 1 175 ? -3.996 -2.586 3.663 1.00 98.94 175 VAL A O 1
ATOM 1292 N N . TYR A 1 176 ? -2.407 -1.943 2.215 1.00 98.94 176 TYR A N 1
ATOM 1293 C CA . TYR A 1 176 ? -1.530 -1.293 3.179 1.00 98.94 176 TYR A CA 1
ATOM 1294 C C . TYR A 1 176 ? -1.334 0.176 2.812 1.00 98.94 176 TYR A C 1
ATOM 1296 O O . TYR A 1 176 ? -0.931 0.488 1.690 1.00 98.94 176 TYR A O 1
ATOM 1304 N N . GLY A 1 177 ? -1.548 1.087 3.761 1.00 98.81 177 GLY A N 1
ATOM 1305 C CA . GLY A 1 177 ? -1.187 2.492 3.573 1.00 98.81 177 GLY A CA 1
ATOM 1306 C C . GLY A 1 177 ? 0.332 2.612 3.472 1.00 98.81 177 GLY A C 1
ATOM 1307 O O . GLY A 1 177 ? 0.855 3.072 2.461 1.00 98.81 177 GLY A O 1
ATOM 1308 N N . GLY A 1 178 ? 1.036 2.074 4.467 1.00 98.81 178 GLY A N 1
ATOM 1309 C CA . GLY A 1 178 ? 2.480 1.853 4.440 1.00 98.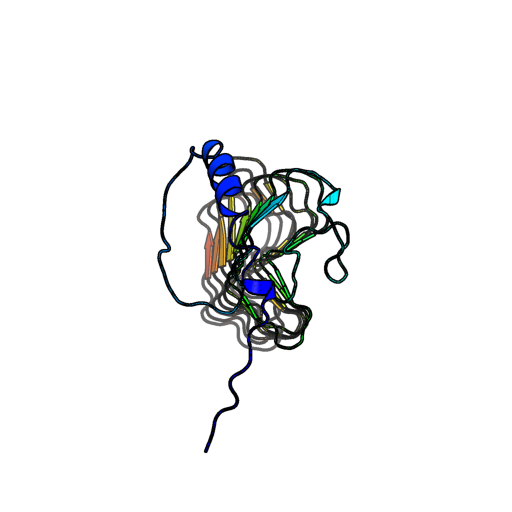81 178 GLY A CA 1
ATOM 1310 C C . GLY A 1 178 ? 2.855 0.537 5.113 1.00 98.81 178 GLY A C 1
ATOM 1311 O O . GLY A 1 178 ? 2.189 0.091 6.052 1.00 98.81 178 GLY A O 1
ATOM 1312 N N . ARG A 1 179 ? 3.924 -0.097 4.625 1.00 98.75 179 ARG A N 1
ATOM 1313 C CA . ARG A 1 179 ? 4.463 -1.334 5.193 1.00 98.75 179 ARG A CA 1
ATOM 1314 C C . ARG A 1 179 ? 5.968 -1.221 5.400 1.00 98.75 179 ARG A C 1
ATOM 1316 O O . ARG A 1 179 ? 6.712 -1.064 4.437 1.00 98.75 179 ARG A O 1
ATOM 1323 N N . SER A 1 180 ? 6.412 -1.372 6.639 1.00 98.31 180 SER A N 1
ATOM 1324 C CA . SER A 1 180 ? 7.821 -1.470 6.991 1.00 98.31 180 SER A CA 1
ATOM 1325 C C . SER A 1 180 ? 8.165 -2.836 7.592 1.00 98.31 180 SER A C 1
ATOM 1327 O O . SER A 1 180 ? 7.397 -3.407 8.364 1.00 98.31 180 SER A O 1
ATOM 1329 N N . GLY A 1 181 ? 9.324 -3.387 7.229 1.00 97.06 181 GLY A N 1
ATOM 1330 C CA . GLY A 1 181 ? 9.849 -4.611 7.834 1.00 97.06 181 GLY A CA 1
ATOM 1331 C C . GLY A 1 181 ? 10.534 -4.388 9.186 1.00 97.06 181 GLY A C 1
ATOM 1332 O O . GLY A 1 181 ? 10.492 -5.286 10.030 1.00 97.06 181 GLY A O 1
ATOM 1333 N N . LYS A 1 182 ? 11.175 -3.226 9.383 1.00 96.75 182 LYS A N 1
ATOM 1334 C CA . LYS A 1 182 ? 12.002 -2.922 10.570 1.00 96.75 182 LYS A CA 1
ATOM 1335 C C . LYS A 1 182 ? 11.825 -1.519 11.160 1.00 96.75 182 LYS A C 1
ATOM 1337 O O . LYS A 1 182 ? 12.324 -1.271 12.253 1.00 96.75 182 LYS A O 1
ATOM 1342 N N . GLY A 1 183 ? 11.133 -0.626 10.466 1.00 97.44 183 GLY A N 1
ATOM 1343 C CA . GLY A 1 183 ? 10.933 0.768 10.853 1.00 97.44 183 GLY A CA 1
ATOM 1344 C C . GLY A 1 183 ? 9.463 1.131 11.033 1.00 97.44 183 GLY A C 1
ATOM 1345 O O . GLY A 1 183 ? 8.599 0.269 11.246 1.00 97.44 183 GLY A O 1
ATOM 1346 N N . ASP A 1 184 ? 9.199 2.429 10.939 1.00 98.44 184 ASP A N 1
ATOM 1347 C CA . ASP A 1 184 ? 7.876 3.008 11.135 1.00 98.44 184 ASP A CA 1
ATOM 1348 C C . ASP A 1 184 ? 6.988 2.828 9.899 1.00 98.44 184 ASP A C 1
ATOM 1350 O O . ASP A 1 184 ? 7.456 2.797 8.759 1.00 98.44 184 ASP A O 1
ATOM 1354 N N . ALA A 1 185 ? 5.680 2.752 10.129 1.00 98.62 185 ALA A N 1
ATOM 1355 C CA . ALA A 1 185 ? 4.652 2.865 9.101 1.00 98.62 185 ALA A CA 1
ATOM 1356 C C . ALA A 1 185 ? 3.536 3.786 9.612 1.00 98.62 185 ALA A C 1
ATOM 1358 O O . ALA A 1 185 ? 2.428 3.357 9.936 1.00 98.62 185 ALA A O 1
ATOM 1359 N N . SER A 1 186 ? 3.869 5.066 9.744 1.00 98.81 186 SER A N 1
ATOM 1360 C CA . SER A 1 186 ? 3.034 6.094 10.363 1.00 98.81 186 SER A CA 1
ATOM 1361 C C . SER A 1 186 ? 2.539 7.141 9.363 1.00 98.81 186 SER A C 1
ATOM 1363 O O . SER A 1 186 ? 3.174 7.415 8.346 1.00 98.81 186 SER A O 1
ATOM 1365 N N . GLY A 1 187 ? 1.415 7.786 9.677 1.00 98.81 187 GLY A N 1
ATOM 1366 C CA . GLY A 1 187 ? 0.877 8.889 8.871 1.00 98.81 187 GLY A CA 1
ATOM 1367 C C . GLY A 1 187 ? 0.303 8.472 7.514 1.00 98.81 187 GLY A C 1
ATOM 1368 O O . GLY A 1 187 ? 0.052 9.332 6.673 1.00 98.81 187 GLY A O 1
ATOM 1369 N N . ASN A 1 188 ? 0.133 7.173 7.263 1.00 98.94 188 ASN A N 1
ATOM 1370 C CA . ASN A 1 188 ? -0.359 6.675 5.986 1.00 98.94 188 ASN A CA 1
ATOM 1371 C C . ASN A 1 188 ? -1.879 6.817 5.878 1.00 98.94 188 ASN A C 1
ATOM 1373 O O . ASN A 1 188 ? -2.593 6.834 6.883 1.00 98.94 188 ASN A O 1
ATOM 1377 N N . LYS A 1 189 ? -2.384 6.897 4.645 1.00 98.94 189 LYS A N 1
ATOM 1378 C CA . LYS A 1 189 ? -3.805 7.124 4.367 1.00 98.94 189 LYS A CA 1
ATOM 1379 C C . LYS A 1 189 ? -4.366 6.098 3.397 1.00 98.94 189 LYS A C 1
ATOM 1381 O O . LYS A 1 189 ? -3.792 5.868 2.336 1.00 98.94 189 LYS A O 1
ATOM 1386 N N . ILE A 1 190 ? -5.521 5.537 3.726 1.00 98.94 190 ILE A N 1
ATOM 1387 C CA . ILE A 1 190 ? -6.297 4.666 2.844 1.00 98.94 190 ILE A CA 1
ATOM 1388 C C . ILE A 1 190 ? -7.684 5.280 2.665 1.00 98.94 190 ILE A C 1
ATOM 1390 O O . ILE A 1 190 ? -8.369 5.564 3.643 1.00 98.94 190 ILE A O 1
ATOM 1394 N N . GLU A 1 191 ? -8.114 5.464 1.420 1.00 98.81 191 GLU A N 1
ATOM 1395 C CA . GLU A 1 191 ? -9.485 5.854 1.076 1.00 98.81 191 GLU A CA 1
ATOM 1396 C C . GLU A 1 191 ? -10.083 4.801 0.138 1.00 98.81 191 GLU A C 1
ATOM 1398 O O . GLU A 1 191 ? -9.558 4.591 -0.956 1.00 98.81 191 GLU A O 1
ATOM 1403 N N . ILE A 1 192 ? -11.179 4.157 0.544 1.00 98.62 192 ILE A N 1
ATOM 1404 C CA . ILE A 1 192 ? -11.935 3.213 -0.286 1.00 98.62 192 ILE A CA 1
ATOM 1405 C C . ILE A 1 192 ? -13.336 3.762 -0.516 1.00 98.62 192 ILE A C 1
ATOM 1407 O O . ILE A 1 192 ? -14.098 4.001 0.420 1.00 98.62 192 ILE A O 1
ATOM 1411 N N . ASP A 1 193 ? -13.662 3.952 -1.786 1.00 97.50 193 ASP A N 1
ATOM 1412 C CA . ASP A 1 193 ? -14.936 4.463 -2.257 1.00 97.50 193 ASP A CA 1
ATOM 1413 C C . ASP A 1 193 ? -15.278 3.822 -3.607 1.00 97.50 193 ASP A C 1
ATOM 1415 O O . ASP A 1 193 ? -15.076 4.393 -4.681 1.00 97.50 193 ASP A O 1
ATOM 1419 N N . GLY A 1 194 ? -15.732 2.572 -3.563 1.00 95.38 194 GLY A N 1
ATOM 1420 C CA . GLY A 1 194 ? -16.294 1.928 -4.741 1.00 95.38 194 GLY A CA 1
ATOM 1421 C C . GLY A 1 194 ? -17.278 0.838 -4.370 1.00 95.38 194 GLY A C 1
ATOM 1422 O O . GLY A 1 194 ? -16.913 -0.122 -3.702 1.00 95.38 194 GLY A O 1
ATOM 1423 N N . GLU A 1 195 ? -18.525 0.985 -4.811 1.00 94.94 195 GLU A N 1
ATOM 1424 C CA . GLU A 1 195 ? -19.644 0.106 -4.438 1.00 94.94 195 GLU A CA 1
ATOM 1425 C C . GLU A 1 195 ? -19.394 -1.365 -4.787 1.00 94.94 195 GLU A C 1
ATOM 1427 O O . GLU A 1 195 ? -19.792 -2.257 -4.046 1.00 94.94 195 GLU A O 1
ATOM 1432 N N . LYS A 1 196 ? -18.696 -1.617 -5.901 1.00 96.00 196 LYS A N 1
ATOM 1433 C CA . LYS A 1 196 ? -18.362 -2.962 -6.400 1.00 96.00 196 LYS A CA 1
ATOM 1434 C C . LYS A 1 196 ? -16.921 -3.383 -6.089 1.00 96.00 196 LYS A C 1
ATOM 1436 O O . LYS A 1 196 ? -16.437 -4.370 -6.646 1.00 96.00 196 LYS A O 1
ATOM 1441 N N . THR A 1 197 ? -16.220 -2.627 -5.248 1.00 98.06 197 THR A N 1
ATOM 1442 C CA . THR A 1 197 ? -14.885 -2.994 -4.772 1.00 98.06 197 THR A CA 1
ATOM 1443 C C . THR A 1 197 ? -15.011 -4.088 -3.722 1.00 98.06 197 THR A C 1
ATOM 1445 O O . THR A 1 197 ? -15.765 -3.932 -2.765 1.00 98.06 197 THR A O 1
ATOM 1448 N N . VAL A 1 198 ? -14.230 -5.158 -3.860 1.00 98.44 198 VAL A N 1
ATOM 1449 C CA . VAL A 1 198 ? -14.089 -6.207 -2.847 1.00 98.44 198 VAL A CA 1
ATOM 1450 C C . VAL A 1 198 ? -12.629 -6.300 -2.418 1.00 98.44 198 VAL A C 1
ATOM 1452 O O . VAL A 1 198 ? -11.738 -6.477 -3.252 1.00 98.44 198 VAL A O 1
ATOM 1455 N N . VAL A 1 199 ? -12.383 -6.206 -1.113 1.00 98.69 199 VAL A N 1
ATOM 1456 C CA . VAL A 1 199 ? -11.079 -6.477 -0.498 1.00 98.69 199 VAL A CA 1
ATOM 1457 C C . VAL A 1 199 ? -11.157 -7.831 0.194 1.00 98.69 199 VAL A C 1
ATOM 1459 O O . VAL A 1 199 ? -11.869 -8.004 1.181 1.00 98.69 199 VAL A O 1
ATOM 1462 N N . ASN A 1 200 ? -10.445 -8.813 -0.353 1.00 98.62 200 ASN A N 1
ATOM 1463 C CA . ASN A 1 200 ? -10.533 -10.213 0.062 1.00 98.62 200 ASN A CA 1
ATOM 1464 C C . ASN A 1 200 ? -9.667 -10.543 1.288 1.00 98.62 200 ASN A C 1
ATOM 1466 O O . ASN A 1 200 ? -9.803 -11.627 1.863 1.00 98.62 200 ASN A O 1
ATOM 1470 N N . LYS A 1 201 ? -8.749 -9.645 1.660 1.00 98.69 201 LYS A N 1
ATOM 1471 C CA . LYS A 1 201 ? -7.827 -9.793 2.792 1.00 98.69 201 LYS A CA 1
ATOM 1472 C C . LYS A 1 201 ? -7.838 -8.535 3.667 1.00 98.69 201 LYS A C 1
ATOM 1474 O O . LYS A 1 201 ? -8.805 -7.778 3.639 1.00 98.69 201 LYS A O 1
ATOM 1479 N N . ASP A 1 202 ? -6.808 -8.361 4.486 1.00 98.62 202 ASP A N 1
ATOM 1480 C CA . ASP A 1 202 ? -6.774 -7.322 5.507 1.00 98.62 202 ASP A CA 1
ATOM 1481 C C . ASP A 1 202 ? -6.543 -5.933 4.908 1.00 98.62 202 ASP A C 1
ATOM 1483 O O . ASP A 1 202 ? -5.830 -5.758 3.913 1.00 98.62 202 ASP A O 1
ATOM 1487 N N . ILE A 1 203 ? -7.070 -4.928 5.600 1.00 98.88 203 ILE A N 1
ATOM 1488 C CA . ILE A 1 203 ? -6.703 -3.528 5.420 1.00 98.88 203 ILE A CA 1
ATOM 1489 C C . ILE A 1 203 ? -5.894 -3.091 6.636 1.00 98.88 203 ILE A C 1
ATOM 1491 O O . ILE A 1 203 ? -6.378 -3.152 7.765 1.00 98.88 203 ILE A O 1
ATOM 1495 N N . ARG A 1 204 ? -4.676 -2.593 6.417 1.00 98.75 204 ARG A N 1
ATOM 1496 C CA . ARG A 1 204 ? -3.825 -2.036 7.474 1.00 98.75 204 ARG A CA 1
ATOM 1497 C C . ARG A 1 204 ? -3.393 -0.619 7.111 1.00 98.75 204 ARG A C 1
ATOM 1499 O O . ARG A 1 204 ? -2.708 -0.423 6.111 1.00 98.75 204 ARG A O 1
ATOM 1506 N N . GLY A 1 205 ? -3.743 0.378 7.919 1.00 98.69 205 GLY A N 1
ATOM 1507 C CA . GLY A 1 205 ? -3.316 1.762 7.682 1.00 98.69 205 GLY A CA 1
ATOM 1508 C C . GLY A 1 205 ? -1.789 1.860 7.706 1.00 98.69 205 GLY A C 1
ATOM 1509 O O . GLY A 1 205 ? -1.179 2.322 6.744 1.00 98.69 205 GLY A O 1
ATOM 1510 N N . GLY A 1 206 ? -1.175 1.294 8.744 1.00 98.69 206 GLY A N 1
ATOM 1511 C CA . GLY A 1 206 ? 0.261 1.055 8.832 1.00 98.69 206 GLY A CA 1
ATOM 1512 C C . GLY A 1 206 ? 0.586 -0.332 9.378 1.00 98.69 206 GLY A C 1
ATOM 1513 O O . GLY A 1 206 ? -0.010 -0.770 10.362 1.00 98.69 206 GLY A O 1
ATOM 1514 N N . TYR A 1 207 ? 1.553 -1.006 8.755 1.00 98.38 207 TYR A N 1
ATOM 1515 C CA . TYR A 1 207 ? 2.151 -2.252 9.240 1.00 98.38 207 TYR A CA 1
ATOM 1516 C C . TYR A 1 207 ? 3.653 -2.043 9.410 1.00 98.38 207 TYR A C 1
ATOM 1518 O O . TYR A 1 207 ? 4.345 -1.817 8.423 1.00 98.38 207 TYR A O 1
ATOM 1526 N N . GLY A 1 208 ? 4.188 -2.137 10.618 1.00 96.69 208 GLY A N 1
ATOM 1527 C CA . GLY A 1 208 ? 5.615 -1.916 10.868 1.00 96.69 208 GLY A CA 1
ATOM 1528 C C . GLY A 1 208 ? 6.019 -2.447 12.228 1.00 96.69 208 GLY A C 1
ATOM 1529 O O . GLY A 1 208 ? 5.145 -2.650 13.053 1.00 96.69 208 GLY A O 1
ATOM 1530 N N . SER A 1 209 ? 7.307 -2.698 12.465 1.00 95.31 209 SER A N 1
ATOM 1531 C CA . SER A 1 209 ? 7.795 -3.051 13.811 1.00 95.31 209 SER A CA 1
ATOM 1532 C C . SER A 1 209 ? 8.105 -1.825 14.673 1.00 95.31 209 SER A C 1
ATOM 1534 O O . SER A 1 209 ? 8.221 -1.947 15.890 1.00 95.31 209 SER A O 1
ATOM 1536 N N . GLY A 1 210 ? 8.284 -0.658 14.043 1.00 96.38 210 GLY A N 1
ATOM 1537 C CA . GLY A 1 210 ? 8.405 0.635 14.712 1.00 96.38 210 GLY A CA 1
ATOM 1538 C C . GLY A 1 210 ? 7.040 1.226 15.068 1.00 96.38 210 GLY A C 1
ATOM 1539 O O . GLY A 1 210 ? 6.097 0.506 15.394 1.00 96.38 210 GLY A O 1
ATOM 1540 N N . ALA A 1 211 ? 6.909 2.546 14.993 1.00 97.56 211 ALA A N 1
ATOM 1541 C CA . ALA A 1 211 ? 5.644 3.230 15.223 1.00 97.56 211 ALA A CA 1
ATOM 1542 C C . ALA A 1 211 ? 4.670 3.027 14.050 1.00 97.56 211 ALA A C 1
ATOM 1544 O O . ALA A 1 211 ? 4.994 3.271 12.883 1.00 97.56 211 ALA A O 1
ATOM 1545 N N . THR A 1 212 ? 3.430 2.659 14.369 1.00 98.12 212 THR A N 1
ATOM 1546 C CA . THR A 1 212 ? 2.305 2.564 13.427 1.00 98.12 212 THR A CA 1
ATOM 1547 C C . THR A 1 212 ? 1.191 3.502 13.865 1.00 98.12 212 THR A C 1
ATOM 1549 O O . THR A 1 212 ? 0.081 3.083 14.196 1.00 98.12 212 THR A O 1
ATOM 1552 N N . SER A 1 213 ? 1.526 4.785 13.937 1.00 98.50 213 SER A N 1
ATOM 1553 C CA . SER A 1 213 ? 0.680 5.831 14.502 1.00 98.50 213 SER A CA 1
ATOM 1554 C C . SER A 1 213 ? 0.162 6.785 13.433 1.00 98.50 213 SER A C 1
ATOM 1556 O O . SER A 1 213 ? 0.759 6.940 12.367 1.00 98.50 213 SER A O 1
ATOM 1558 N N . ARG A 1 214 ? -0.912 7.515 13.752 1.00 98.69 214 ARG A N 1
ATOM 1559 C CA . ARG A 1 214 ? -1.483 8.571 12.893 1.00 98.69 214 ARG A CA 1
ATOM 1560 C C . ARG A 1 214 ? -1.905 8.078 11.506 1.00 98.69 214 ARG A C 1
ATOM 1562 O O . ARG A 1 214 ? -1.930 8.864 10.564 1.00 98.69 214 ARG A O 1
ATOM 1569 N N . ASN A 1 215 ? -2.200 6.791 11.360 1.00 98.88 215 ASN A N 1
ATOM 1570 C CA . ASN A 1 215 ? -2.734 6.273 10.112 1.00 98.88 215 ASN A CA 1
ATOM 1571 C C . ASN A 1 215 ? -4.235 6.564 10.029 1.00 98.88 215 ASN A C 1
ATOM 1573 O O . ASN A 1 215 ? -4.954 6.465 11.026 1.00 98.88 215 ASN A O 1
ATOM 1577 N N . GLU A 1 216 ? -4.702 6.912 8.836 1.00 98.88 216 GLU A N 1
ATOM 1578 C CA . GLU A 1 216 ? -6.098 7.241 8.564 1.00 98.88 216 GLU A CA 1
ATOM 1579 C C . GLU A 1 216 ? -6.681 6.254 7.550 1.00 98.88 216 GLU A C 1
ATOM 1581 O O . GLU A 1 216 ? -6.182 6.130 6.432 1.00 98.88 216 GLU A O 1
ATOM 1586 N N . ILE A 1 217 ? -7.765 5.572 7.912 1.00 98.94 217 ILE A N 1
ATOM 1587 C CA . ILE A 1 217 ? -8.529 4.715 7.002 1.00 98.94 217 ILE A CA 1
ATOM 1588 C C . ILE A 1 217 ? -9.924 5.307 6.858 1.00 98.94 217 ILE A C 1
ATOM 1590 O O . ILE A 1 217 ? -10.610 5.543 7.845 1.00 98.94 217 ILE A O 1
ATOM 1594 N N . THR A 1 218 ? -10.357 5.541 5.625 1.00 98.81 218 THR A N 1
ATOM 1595 C CA . THR A 1 218 ? -11.721 5.965 5.302 1.00 98.81 218 THR A CA 1
ATOM 1596 C C . THR A 1 218 ? -12.351 4.959 4.350 1.00 98.81 218 THR A C 1
ATOM 1598 O O . THR A 1 218 ? -11.853 4.771 3.241 1.00 98.81 218 THR A O 1
ATOM 1601 N N . ILE A 1 219 ? -13.456 4.340 4.761 1.00 98.69 219 ILE A N 1
ATOM 1602 C CA . ILE A 1 219 ? -14.241 3.411 3.941 1.00 98.69 219 ILE A CA 1
ATOM 1603 C C . ILE A 1 219 ? -15.635 4.003 3.761 1.00 98.69 219 ILE A C 1
ATOM 1605 O O . ILE A 1 219 ? -16.395 4.155 4.716 1.00 98.69 219 ILE A O 1
ATOM 1609 N N . LYS A 1 220 ? -15.961 4.361 2.523 1.00 98.38 220 LYS A N 1
ATOM 1610 C CA . LYS A 1 220 ? -17.267 4.913 2.153 1.00 98.38 220 LYS A CA 1
ATOM 1611 C C . LYS A 1 220 ? -18.180 3.859 1.542 1.00 98.38 220 LYS A C 1
ATOM 1613 O O . LYS A 1 220 ? -19.378 3.903 1.779 1.00 98.38 220 LYS A O 1
ATOM 1618 N N . ASN A 1 221 ? -17.605 2.933 0.774 1.00 97.81 221 ASN A N 1
ATOM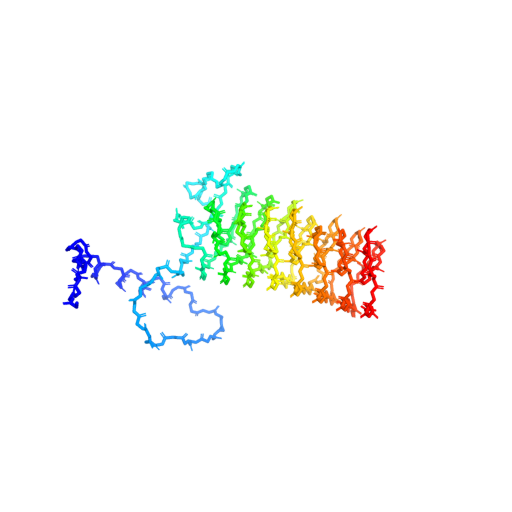 1619 C CA . ASN A 1 221 ? -18.300 1.900 0.010 1.00 97.81 221 ASN A CA 1
ATOM 1620 C C . ASN A 1 221 ? -17.398 0.665 -0.182 1.00 97.81 221 ASN A C 1
ATOM 1622 O O . ASN A 1 221 ? -16.184 0.753 0.007 1.00 97.81 221 ASN A O 1
ATOM 1626 N N . GLY A 1 222 ? -17.987 -0.450 -0.627 1.00 97.69 222 GLY A N 1
ATOM 1627 C CA . GLY A 1 222 ? -17.295 -1.705 -0.955 1.00 97.69 222 GLY A CA 1
ATOM 1628 C C . GLY A 1 222 ? -17.559 -2.833 0.046 1.00 97.69 222 GLY A C 1
ATOM 1629 O O . GLY A 1 222 ? -18.244 -2.639 1.047 1.00 97.69 222 GLY A O 1
ATOM 1630 N N . GLU A 1 223 ? -17.026 -4.021 -0.233 1.00 98.38 223 GLU A N 1
ATOM 1631 C CA . GLU A 1 223 ? -17.108 -5.202 0.632 1.00 98.38 223 GLU A CA 1
ATOM 1632 C C . GLU A 1 223 ? -15.717 -5.587 1.151 1.00 98.38 223 GLU A C 1
ATOM 1634 O O . GLU A 1 223 ? -14.810 -5.890 0.374 1.00 98.38 223 GLU A O 1
ATOM 1639 N N . ILE A 1 224 ? -15.539 -5.582 2.471 1.00 98.56 224 ILE A N 1
ATOM 1640 C CA . ILE A 1 224 ? -14.280 -5.913 3.138 1.00 98.56 224 ILE A CA 1
ATOM 1641 C C . ILE A 1 224 ? -14.443 -7.246 3.863 1.00 98.56 224 ILE A C 1
ATOM 1643 O O . ILE A 1 224 ? -15.227 -7.365 4.804 1.00 98.56 224 ILE A O 1
ATOM 1647 N N . LYS A 1 225 ? -13.709 -8.261 3.405 1.00 98.69 225 LYS A N 1
ATOM 1648 C CA . LYS A 1 225 ? -13.867 -9.653 3.856 1.00 98.69 225 LYS A CA 1
ATOM 1649 C C . LYS A 1 225 ? -13.123 -9.987 5.147 1.00 98.69 225 LYS A C 1
ATOM 1651 O O . LYS A 1 225 ? -13.400 -11.023 5.749 1.00 98.69 225 LYS A O 1
ATOM 1656 N N . LYS A 1 226 ? -12.127 -9.182 5.518 1.00 98.69 226 LYS A N 1
ATOM 1657 C CA . LYS A 1 226 ? -11.242 -9.415 6.669 1.00 98.69 226 LYS A CA 1
ATOM 1658 C C . LYS A 1 226 ? -11.024 -8.129 7.458 1.00 98.69 226 LYS A C 1
ATOM 1660 O O . LYS A 1 226 ? -11.809 -7.190 7.328 1.00 98.69 226 LYS A O 1
ATOM 1665 N N . ASP A 1 227 ? -10.013 -8.125 8.313 1.00 98.62 227 ASP A N 1
ATOM 1666 C CA . ASP A 1 227 ? -9.880 -7.129 9.360 1.00 98.62 227 ASP A CA 1
ATOM 1667 C C . ASP A 1 227 ? -9.442 -5.777 8.802 1.00 98.62 227 ASP A C 1
ATOM 1669 O O . ASP A 1 227 ? -8.651 -5.681 7.857 1.00 98.62 227 ASP A O 1
ATOM 1673 N N . VAL A 1 228 ? -9.929 -4.715 9.438 1.00 98.81 228 VAL A N 1
ATOM 1674 C CA . VAL A 1 228 ? -9.521 -3.336 9.182 1.00 98.81 228 VAL A CA 1
ATOM 1675 C C . VAL A 1 228 ? -8.808 -2.813 10.415 1.00 98.81 228 VAL A C 1
ATOM 1677 O O . VAL A 1 228 ? -9.424 -2.618 11.462 1.00 98.81 228 VAL A O 1
ATOM 1680 N N . VAL A 1 229 ? -7.503 -2.560 10.298 1.00 98.69 229 VAL A N 1
ATOM 1681 C CA . VAL A 1 229 ? -6.686 -2.117 11.430 1.00 98.69 229 VAL A CA 1
ATOM 1682 C C . VAL A 1 229 ? -5.910 -0.846 11.111 1.00 98.69 229 VAL A C 1
ATOM 1684 O O . VAL A 1 229 ? -5.148 -0.804 10.150 1.00 98.69 229 VAL A O 1
ATOM 1687 N N . GLY A 1 230 ? -6.074 0.206 11.915 1.00 98.38 230 GLY A N 1
ATOM 1688 C CA . GLY A 1 230 ? -5.439 1.504 11.650 1.00 98.38 230 GLY A CA 1
ATOM 1689 C C . GLY A 1 230 ? -3.913 1.432 11.740 1.00 98.38 230 GLY A C 1
ATOM 1690 O O . GLY A 1 230 ? -3.221 1.758 10.779 1.00 98.38 230 GLY A O 1
ATOM 1691 N N . GLY A 1 231 ? -3.384 0.925 12.852 1.00 97.81 231 GLY A N 1
ATOM 1692 C CA . GLY A 1 231 ? -1.960 0.620 13.029 1.00 97.81 231 GLY A CA 1
ATOM 1693 C C . GLY A 1 231 ? -1.758 -0.776 13.607 1.00 97.81 231 GLY A C 1
ATOM 1694 O O . GLY A 1 231 ? -2.468 -1.143 14.541 1.00 97.81 231 GLY A O 1
ATOM 1695 N N . TYR A 1 232 ? -0.832 -1.557 13.048 1.00 96.75 232 TYR A N 1
ATOM 1696 C CA . TYR A 1 232 ? -0.617 -2.953 13.427 1.00 96.75 232 TYR A CA 1
ATOM 1697 C C . TYR A 1 232 ? 0.858 -3.358 13.437 1.00 96.75 232 TYR A C 1
ATOM 1699 O O . TYR A 1 232 ? 1.650 -2.895 12.620 1.00 96.75 232 TYR A O 1
ATOM 1707 N N . ASN A 1 233 ? 1.194 -4.309 14.309 1.00 93.44 233 ASN A N 1
ATOM 1708 C CA . ASN A 1 233 ? 2.541 -4.856 14.498 1.00 93.44 233 ASN A CA 1
ATOM 1709 C C . ASN A 1 233 ? 3.564 -3.884 15.120 1.00 93.44 233 ASN A C 1
ATOM 1711 O O . ASN A 1 233 ? 4.717 -4.258 15.327 1.00 93.44 233 ASN A O 1
ATOM 1715 N N . GLY A 1 234 ? 3.140 -2.659 15.442 1.00 89.56 234 GLY A N 1
ATOM 1716 C CA . GLY A 1 234 ? 4.029 -1.613 15.922 1.00 89.56 234 GLY A CA 1
ATOM 1717 C C . GLY A 1 234 ? 4.430 -1.752 17.388 1.00 89.56 234 GLY A C 1
ATOM 1718 O O . GLY A 1 234 ? 3.722 -2.352 18.206 1.00 89.56 234 GLY A O 1
ATOM 1719 N N . SER A 1 235 ? 5.553 -1.121 17.731 1.00 94.12 235 SER A N 1
ATOM 1720 C CA . SER A 1 235 ? 5.946 -0.848 19.118 1.00 94.12 235 SER A CA 1
ATOM 1721 C C . SER A 1 235 ? 5.014 0.172 19.779 1.00 94.12 235 SER A C 1
ATOM 1723 O O . SER A 1 235 ? 4.809 0.128 20.987 1.00 94.12 235 SER A O 1
ATOM 1725 N N . VAL A 1 236 ? 4.404 1.052 18.980 1.00 96.19 236 VAL A N 1
ATOM 1726 C CA . VAL A 1 236 ? 3.370 2.011 19.383 1.00 96.19 236 VAL A CA 1
ATOM 1727 C C . VAL A 1 236 ? 2.319 2.083 18.277 1.00 96.19 236 VAL A C 1
ATOM 1729 O O . VAL A 1 236 ? 2.661 2.180 17.097 1.00 96.19 236 VAL A O 1
ATOM 1732 N N . ALA A 1 237 ? 1.040 2.069 18.647 1.00 97.25 237 ALA A N 1
ATOM 1733 C CA . ALA A 1 237 ? -0.082 2.221 17.725 1.00 97.25 237 ALA A CA 1
ATOM 1734 C C . ALA A 1 237 ? -1.029 3.304 18.246 1.00 97.25 237 ALA A C 1
ATOM 1736 O O . ALA A 1 237 ? -2.061 3.007 18.845 1.00 97.25 237 ALA A O 1
ATOM 1737 N N . SER A 1 238 ? -0.658 4.570 18.047 1.00 97.94 238 SER A N 1
ATOM 1738 C CA . SER A 1 238 ? -1.364 5.713 18.631 1.00 97.94 238 SER A CA 1
ATOM 1739 C C . SER A 1 238 ? -1.962 6.674 17.608 1.00 97.94 238 SER A C 1
ATOM 1741 O O . SER A 1 238 ? -1.448 6.847 16.501 1.00 97.94 238 SER A O 1
ATOM 1743 N N . SER A 1 239 ? -3.043 7.351 17.996 1.00 98.44 239 SER A N 1
ATOM 1744 C CA . SER A 1 239 ? -3.702 8.392 17.195 1.00 98.44 239 SER A CA 1
ATOM 1745 C C . SER A 1 239 ? -4.131 7.931 15.798 1.00 98.44 239 SER A C 1
ATOM 1747 O O . SER A 1 239 ? -4.191 8.734 14.869 1.00 98.44 239 SER A O 1
ATOM 1749 N N . ASN A 1 240 ? -4.386 6.637 15.618 1.00 98.75 240 ASN A N 1
ATOM 1750 C CA . ASN A 1 240 ? -4.920 6.110 14.373 1.00 98.75 240 ASN A CA 1
ATOM 1751 C C . ASN A 1 240 ? -6.423 6.378 14.298 1.00 98.75 240 ASN A C 1
ATOM 1753 O O . ASN A 1 240 ? -7.125 6.316 15.309 1.00 98.75 240 ASN A O 1
ATOM 1757 N N . ARG A 1 241 ? -6.925 6.650 13.096 1.00 98.81 241 ARG A N 1
ATOM 1758 C CA . ARG A 1 241 ? -8.332 6.967 12.867 1.00 98.81 241 ARG A CA 1
ATOM 1759 C C . ARG A 1 241 ? -8.898 6.094 11.764 1.00 98.81 241 ARG A C 1
ATOM 1761 O O . ARG A 1 241 ? -8.415 6.124 10.636 1.00 98.81 241 ARG A O 1
ATOM 1768 N N . ILE A 1 242 ? -9.952 5.364 12.081 1.00 98.81 242 ILE A N 1
ATOM 1769 C CA . ILE A 1 242 ? -10.788 4.689 11.097 1.00 98.81 242 ILE A CA 1
ATOM 1770 C C . ILE A 1 242 ? -12.090 5.484 11.004 1.00 98.81 242 ILE A C 1
ATOM 1772 O O . ILE A 1 242 ? -12.580 5.987 12.004 1.00 98.81 242 ILE A O 1
ATOM 1776 N N . GLN A 1 243 ? -12.615 5.662 9.798 1.00 98.75 243 GLN A N 1
ATOM 1777 C CA . GLN A 1 243 ? -13.941 6.213 9.562 1.00 98.75 243 GLN A CA 1
ATOM 1778 C C . GLN A 1 243 ? -14.650 5.335 8.539 1.00 98.75 243 GLN A C 1
ATOM 1780 O O . GLN A 1 243 ? -14.158 5.153 7.424 1.00 98.75 243 GLN A O 1
ATOM 1785 N N . ILE A 1 244 ? -15.819 4.823 8.909 1.00 98.12 244 ILE A N 1
ATOM 1786 C CA . ILE A 1 244 ? -16.653 3.996 8.040 1.00 98.12 244 ILE A CA 1
ATOM 1787 C C . ILE A 1 244 ? -18.010 4.676 7.903 1.00 98.12 244 ILE A C 1
ATOM 1789 O O . ILE A 1 244 ? -18.660 4.967 8.903 1.00 98.12 244 ILE A O 1
ATOM 1793 N N . SER A 1 245 ? -18.427 4.957 6.671 1.00 97.62 245 SER A N 1
ATOM 1794 C CA . SER A 1 245 ? -19.725 5.587 6.383 1.00 97.62 245 SER A CA 1
ATOM 1795 C C . SER A 1 245 ? -20.648 4.730 5.518 1.00 97.62 245 SER A C 1
ATOM 1797 O O . SER A 1 245 ? -21.765 5.150 5.234 1.00 97.62 245 SER A O 1
ATOM 1799 N N . GLY A 1 246 ? -20.193 3.554 5.084 1.00 96.06 246 GLY A N 1
ATOM 1800 C CA . GLY A 1 246 ? -20.952 2.645 4.232 1.00 96.06 246 GLY A CA 1
ATOM 1801 C C . GLY A 1 246 ? -20.137 1.418 3.829 1.00 96.06 246 GLY A C 1
ATOM 1802 O O . GLY A 1 246 ? -19.018 1.213 4.307 1.00 96.06 246 GLY A O 1
ATOM 1803 N N . GLY A 1 247 ? -20.706 0.607 2.937 1.00 95.81 247 GLY A N 1
ATOM 1804 C CA . GLY A 1 247 ? -20.153 -0.690 2.546 1.00 95.81 247 GLY A CA 1
ATOM 1805 C C . GLY A 1 247 ? -20.547 -1.835 3.485 1.00 95.81 247 GLY A C 1
ATOM 1806 O O . GLY A 1 247 ? -21.358 -1.675 4.396 1.00 95.81 247 GLY A O 1
ATOM 1807 N N . LYS A 1 248 ? -19.978 -3.014 3.234 1.00 98.00 248 LYS A N 1
ATOM 1808 C CA . LYS A 1 248 ? -20.169 -4.237 4.018 1.00 98.00 248 LYS A CA 1
ATOM 1809 C C . LYS A 1 248 ? -18.828 -4.672 4.600 1.00 98.00 248 LYS A C 1
ATOM 1811 O O . LYS A 1 248 ? -17.869 -4.849 3.855 1.00 98.00 248 LYS A O 1
ATOM 1816 N N . LEU A 1 249 ? -18.769 -4.871 5.913 1.00 97.81 249 LEU A N 1
ATOM 1817 C CA . LEU A 1 249 ? -17.577 -5.346 6.611 1.00 97.81 249 LEU A CA 1
ATOM 1818 C C . LEU A 1 249 ? -17.886 -6.684 7.279 1.00 97.81 249 LEU A C 1
ATOM 1820 O O . LEU A 1 249 ? -18.885 -6.805 7.982 1.00 97.81 249 LEU A O 1
ATOM 1824 N N . GLU A 1 250 ? -17.050 -7.686 7.016 1.00 98.12 250 GLU A N 1
ATOM 1825 C CA . GLU A 1 250 ? -17.195 -9.040 7.569 1.00 98.12 250 GLU A CA 1
ATOM 1826 C C . GLU A 1 250 ? -16.163 -9.356 8.664 1.00 98.12 250 GLU A C 1
ATOM 1828 O O . GLU A 1 250 ? -16.394 -10.264 9.458 1.00 98.12 250 GLU A O 1
ATOM 1833 N N . GLY A 1 251 ? -15.032 -8.640 8.697 1.00 96.38 251 GLY A N 1
ATOM 1834 C CA . GLY A 1 251 ? -13.965 -8.818 9.689 1.00 96.38 251 GLY A CA 1
ATOM 1835 C C . GLY A 1 251 ? -14.029 -7.834 10.857 1.00 96.38 251 GLY A C 1
ATOM 1836 O O . GLY A 1 251 ? -14.930 -6.996 10.946 1.00 96.38 251 GLY A O 1
ATOM 1837 N N . GLU A 1 252 ? -13.043 -7.924 11.749 1.00 98.00 252 GLU A N 1
ATOM 1838 C CA . GLU A 1 252 ? -12.946 -7.045 12.914 1.00 98.00 252 GLU A CA 1
ATOM 1839 C C . GLU A 1 252 ? -12.391 -5.666 12.543 1.00 98.00 252 GLU A C 1
ATOM 1841 O O . GLU A 1 252 ? -11.590 -5.511 11.618 1.00 98.00 252 GLU A O 1
ATOM 1846 N N . ILE A 1 253 ? -12.789 -4.642 13.301 1.00 98.38 253 ILE A N 1
ATOM 1847 C CA . ILE A 1 253 ? -12.293 -3.278 13.123 1.00 98.38 253 ILE A CA 1
ATOM 1848 C C . ILE A 1 253 ? -11.535 -2.864 14.380 1.00 98.38 253 ILE A C 1
ATOM 1850 O O . ILE A 1 253 ? -12.118 -2.751 15.456 1.00 98.38 253 ILE A O 1
ATOM 1854 N N . THR A 1 254 ? -10.237 -2.605 14.237 1.00 98.06 254 THR A N 1
ATOM 1855 C CA . THR A 1 254 ? -9.359 -2.218 15.348 1.00 98.06 254 THR A CA 1
ATOM 1856 C C . THR A 1 254 ? -8.599 -0.943 15.003 1.00 98.06 254 THR A C 1
ATOM 1858 O O . THR A 1 254 ? -7.685 -0.954 14.185 1.00 98.06 254 THR A O 1
ATOM 1861 N N . SER A 1 255 ? -8.903 0.187 15.639 1.00 94.75 255 SER A N 1
ATOM 1862 C CA . SER A 1 255 ? -8.244 1.447 15.259 1.00 94.75 255 SER A CA 1
ATOM 1863 C C . SER A 1 255 ? -6.735 1.454 15.513 1.00 94.75 255 SER A C 1
ATOM 1865 O O . SER A 1 255 ? -6.006 2.053 14.734 1.00 94.75 255 SER A O 1
ATOM 1867 N N . GLY A 1 256 ? -6.221 0.725 16.504 1.00 94.00 256 GLY A N 1
ATOM 1868 C CA . GLY A 1 256 ? -4.780 0.520 16.666 1.00 94.00 256 GLY A CA 1
ATOM 1869 C C . GLY A 1 256 ? -4.466 -0.671 17.561 1.00 94.00 256 GLY A C 1
ATOM 1870 O O . GLY A 1 256 ? -5.135 -0.875 18.569 1.00 94.00 256 GLY A O 1
ATOM 1871 N N . TYR A 1 257 ? -3.449 -1.442 17.183 1.00 93.44 257 TYR A N 1
ATOM 1872 C CA . TYR A 1 257 ? -2.978 -2.620 17.901 1.00 93.44 257 TYR A CA 1
ATOM 1873 C C . TYR A 1 257 ? -1.444 -2.656 17.918 1.00 93.44 257 TYR A C 1
ATOM 1875 O O . TYR A 1 257 ? -0.797 -2.683 16.867 1.00 93.44 257 TYR A O 1
ATOM 1883 N N . SER A 1 258 ? -0.864 -2.679 19.116 1.00 92.12 258 SER A N 1
ATOM 1884 C CA . SER A 1 258 ? 0.578 -2.765 19.368 1.00 92.12 258 SER A CA 1
ATOM 1885 C C . SER A 1 258 ? 0.920 -4.073 20.089 1.00 92.12 258 SER A C 1
ATOM 1887 O O . SER A 1 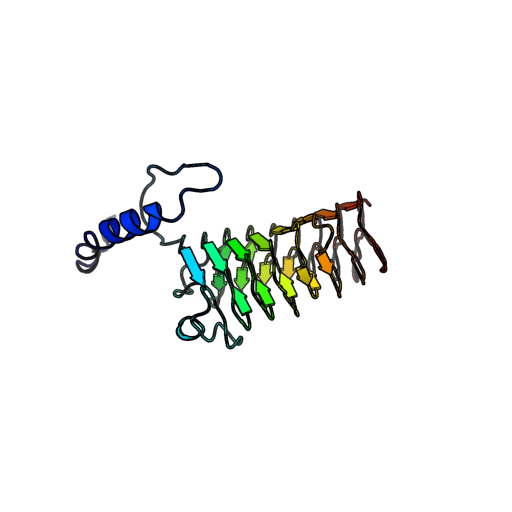258 ? 0.188 -4.505 20.975 1.00 92.12 258 SER A O 1
ATOM 1889 N N . TYR A 1 259 ? 2.049 -4.698 19.738 1.00 85.19 259 TYR A N 1
ATOM 1890 C CA . TYR A 1 259 ? 2.504 -5.944 20.390 1.00 85.19 259 TYR A CA 1
ATOM 1891 C C . TYR A 1 259 ? 3.397 -5.706 21.610 1.00 85.19 259 TYR A C 1
ATOM 1893 O O . TYR A 1 259 ? 3.491 -6.567 22.478 1.00 85.19 259 TYR A O 1
ATOM 1901 N N . GLY A 1 260 ? 4.099 -4.572 21.651 1.00 76.12 260 GLY A N 1
ATOM 1902 C CA . GLY A 1 260 ? 5.166 -4.329 22.628 1.00 76.12 260 GLY A CA 1
ATOM 1903 C C . GLY A 1 260 ? 5.073 -2.997 23.363 1.00 76.12 260 GLY A C 1
ATOM 1904 O O . GLY A 1 260 ? 5.992 -2.661 24.103 1.00 76.12 260 GLY A O 1
ATOM 1905 N N . GLY A 1 261 ? 4.005 -2.227 23.161 1.00 84.69 261 GLY A N 1
ATOM 1906 C CA . GLY A 1 261 ? 3.880 -0.909 23.775 1.00 84.69 261 GLY A CA 1
ATOM 1907 C C . GLY A 1 261 ? 2.486 -0.317 23.654 1.00 84.69 261 GLY A C 1
ATOM 1908 O O . GLY A 1 261 ? 1.495 -1.041 23.588 1.00 84.69 261 GLY A O 1
ATOM 1909 N N . GLU A 1 262 ? 2.403 1.008 23.674 1.00 91.38 262 GLU A N 1
ATOM 1910 C CA . GLU A 1 262 ? 1.152 1.734 23.879 1.00 91.38 262 GLU A CA 1
ATOM 1911 C C . GLU A 1 262 ? 0.238 1.730 22.641 1.00 91.38 262 GLU A C 1
ATOM 1913 O O . GLU A 1 262 ? 0.661 2.061 21.528 1.00 91.38 262 GLU A O 1
ATOM 1918 N N . ALA A 1 263 ? -1.046 1.441 22.865 1.00 96.00 263 ALA A N 1
ATOM 1919 C CA . ALA A 1 263 ? -2.128 1.735 21.934 1.00 96.00 263 ALA A CA 1
ATOM 1920 C C . ALA A 1 263 ? -3.048 2.790 22.560 1.00 96.00 263 ALA A C 1
ATOM 1922 O O . ALA A 1 263 ? -3.804 2.496 23.485 1.00 96.00 263 ALA A O 1
ATOM 1923 N N . SER A 1 264 ? -2.978 4.033 22.083 1.00 96.56 264 SER A N 1
ATOM 1924 C CA . SER A 1 264 ? -3.704 5.150 22.699 1.00 96.56 264 SER A CA 1
ATOM 1925 C C . SER A 1 264 ? -4.242 6.153 21.692 1.00 96.56 264 SER A C 1
ATOM 1927 O O . SER A 1 264 ? -3.738 6.288 20.580 1.00 96.56 264 SER A O 1
ATOM 1929 N N . LYS A 1 265 ? -5.292 6.883 22.088 1.00 97.38 265 LYS A N 1
ATOM 1930 C CA . LYS A 1 265 ? -5.914 7.953 21.283 1.00 97.38 265 LYS A CA 1
ATOM 1931 C C . LYS A 1 265 ? -6.401 7.491 19.900 1.00 97.38 265 LYS A C 1
ATOM 1933 O O . LYS A 1 265 ? -6.549 8.308 18.998 1.00 97.38 265 LYS A O 1
ATOM 1938 N N . ASN A 1 266 ? -6.629 6.190 19.725 1.00 97.56 266 ASN A N 1
ATOM 1939 C CA . ASN A 1 266 ? -7.165 5.642 18.487 1.00 97.56 266 ASN A CA 1
ATOM 1940 C C . ASN A 1 266 ? -8.682 5.865 18.435 1.00 97.56 266 ASN A C 1
ATOM 1942 O O . ASN A 1 266 ? -9.355 5.757 19.458 1.00 97.56 266 ASN A O 1
ATOM 1946 N N . ILE A 1 267 ? -9.207 6.175 17.252 1.00 97.19 267 ILE A N 1
ATOM 1947 C CA . ILE A 1 267 ? -10.614 6.533 17.034 1.00 97.19 267 ILE A CA 1
ATOM 1948 C C . ILE A 1 267 ? -11.190 5.628 15.941 1.00 97.19 267 ILE A C 1
ATOM 1950 O O . ILE A 1 267 ? -10.527 5.390 14.926 1.00 97.19 267 ILE A O 1
ATOM 1954 N N . LEU A 1 268 ? -12.398 5.111 16.162 1.00 91.56 268 LEU A N 1
ATOM 1955 C CA . LEU A 1 268 ? -13.253 4.448 15.172 1.00 91.56 268 LEU A CA 1
ATOM 1956 C C . LEU A 1 268 ? -14.531 5.274 14.999 1.00 91.56 268 LEU A C 1
ATOM 1958 O O . LEU A 1 268 ? -15.035 5.741 16.045 1.00 91.56 268 LEU A O 1
#

Radius of gyration: 19.83 Å; chains: 1; bounding box: 62×40×55 Å